Protein AF-0000000078661650 (afdb_homodimer)

Solvent-accessible surface area (backbone atoms only — not comparable to full-atom values): 16543 Å² total; per-residue (Å²): 137,82,87,79,84,79,84,80,76,74,78,77,80,80,75,80,78,77,79,77,77,75,78,78,75,75,76,75,78,76,76,76,74,72,77,72,78,70,74,75,74,67,76,69,55,53,50,70,81,46,87,60,41,77,80,46,61,65,28,34,69,68,58,44,33,70,44,49,41,83,58,79,41,81,46,79,57,86,76,26,39,38,37,25,44,74,59,97,75,26,35,40,41,39,32,22,31,77,38,91,97,42,96,54,42,20,22,31,33,78,48,40,27,26,89,70,33,12,82,44,60,50,37,59,45,49,56,60,46,30,64,91,92,142,86,82,82,82,84,81,84,74,85,77,82,82,83,79,83,82,79,83,81,79,78,80,80,76,75,78,75,79,79,78,77,76,73,78,72,78,70,76,76,72,68,73,72,47,57,49,65,80,46,88,59,42,78,79,46,58,65,28,34,69,68,56,45,34,70,44,50,38,83,58,79,40,81,45,78,58,88,78,26,40,38,38,26,44,74,59,97,75,28,32,41,40,39,32,20,31,76,40,91,98,40,96,53,42,21,23,28,33,78,49,40,27,28,89,81,33,8,78,44,60,52,36,60,44,48,56,61,47,28,63,92,91

Nearest PDB structures (foldseek):
  7kzp-assembly1_Q  TM=5.503E-01  e=1.253E+00  Homo sapiens
  6e8d-assembly2_B  TM=5.217E-01  e=1.333E+00  Bacillus subtilis
  4ovf-assembly1_A  TM=5.309E-01  e=1.821E+00  Escherichia coli str. K-12 substr. MC4100
  7ybd-assembly1_A-2  TM=3.559E-01  e=1.177E+00  Clostridioides difficile
  7kzp-assembly1_Q  TM=5.502E-01  e=1.343E+00  Homo sapiens

pLDDT: mean 73.83, std 25.75, range [26.83, 98.31]

Secondary structure (DSSP, 8-state):
-------------------------PPPP---------------------TT-TTTTT--HHHHHHHH-S-SEEEEETTEEEEEEE-SS-EEEEEEE--TT-SS-EEEEEEEE-TTS-B--HHHHHHHHSTT-/-------------------------PPPP---------------------TT-TTTTT--HHHHHHHH-S-SEEEEETTEEEEEEE-SS-EEEEEEE--TT-SS-EEEEEEEE-TTS-B--HHHHHHHHSTT-

Structure (mmCIF, N/CA/C/O backbone):
data_AF-0000000078661650-model_v1
#
loop_
_entity.id
_entity.type
_entity.pdbx_description
1 polymer Lipoprotein
#
loop_
_atom_site.group_PDB
_atom_site.id
_atom_site.type_symbol
_atom_site.label_atom_id
_atom_site.label_alt_id
_atom_site.label_comp_id
_atom_site.label_asym_id
_atom_site.label_entity_id
_atom_site.label_seq_id
_atom_site.pdbx_PDB_ins_code
_atom_site.Cartn_x
_atom_site.Cartn_y
_atom_site.Cartn_z
_atom_site.occupancy
_atom_site.B_iso_or_equiv
_atom_site.auth_seq_id
_atom_site.auth_comp_id
_atom_site.auth_asym_id
_atom_site.auth_atom_id
_atom_site.pdbx_PDB_model_num
ATOM 1 N N . MET A 1 1 ? -121.438 23.469 28.344 1 32.34 1 MET A N 1
ATOM 2 C CA . MET A 1 1 ? -120.562 24.281 29.188 1 32.34 1 MET A CA 1
ATOM 3 C C . MET A 1 1 ? -119.188 24.484 28.547 1 32.34 1 MET A C 1
ATOM 5 O O . MET A 1 1 ? -118.375 23.578 28.531 1 32.34 1 MET A O 1
ATOM 9 N N . LEU A 1 2 ? -119.062 25.344 27.484 1 35.88 2 LEU A N 1
ATOM 10 C CA . LEU A 1 2 ? -118.125 25.391 26.375 1 35.88 2 LEU A CA 1
ATOM 11 C C . LEU A 1 2 ? -116.812 26.031 26.812 1 35.88 2 LEU A C 1
ATOM 13 O O . LEU A 1 2 ? -116.812 27.125 27.391 1 35.88 2 LEU A O 1
ATOM 17 N N . ALA A 1 3 ? -115.812 25.172 27.062 1 39.19 3 ALA A N 1
ATOM 18 C CA . ALA A 1 3 ? -114.438 25.609 27.516 1 39.19 3 ALA A CA 1
ATOM 19 C C . ALA A 1 3 ? -113.938 26.734 26.656 1 39.19 3 ALA A C 1
ATOM 21 O O . ALA A 1 3 ? -114.125 26.734 25.422 1 39.19 3 ALA A O 1
ATOM 22 N N . LEU A 1 4 ? -113.562 27.891 27.297 1 35.22 4 LEU A N 1
ATOM 23 C CA . LEU A 1 4 ? -113 29.234 27.109 1 35.22 4 LEU A CA 1
ATOM 24 C C . LEU A 1 4 ? -111.625 29.188 26.469 1 35.22 4 LEU A C 1
ATOM 26 O O . LEU A 1 4 ? -110.75 28.5 26.969 1 35.22 4 LEU A O 1
ATOM 30 N N . THR A 1 5 ? -111.5 29.469 25.125 1 37.12 5 THR A N 1
ATOM 31 C CA . THR A 1 5 ? -110.438 29.594 24.094 1 37.12 5 THR A CA 1
ATOM 32 C C . THR A 1 5 ? -109.438 30.688 24.469 1 37.12 5 THR A C 1
ATOM 34 O O . THR A 1 5 ? -109.812 31.875 24.406 1 37.12 5 THR A O 1
ATOM 37 N N . LEU A 1 6 ? -108.688 30.438 25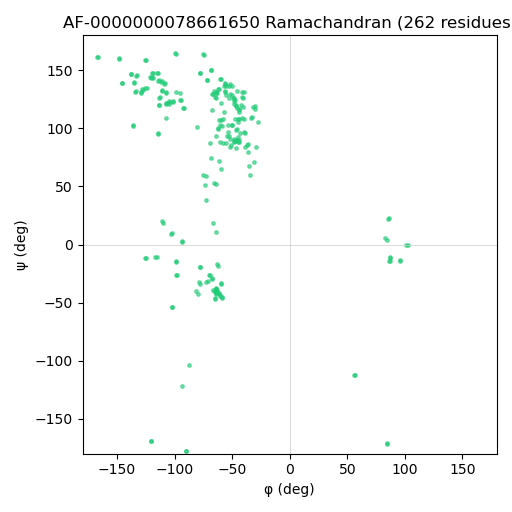.641 1 34.78 6 LEU A N 1
ATOM 38 C CA . LEU A 1 6 ? -107.75 31.438 26.141 1 34.78 6 LEU A CA 1
ATOM 39 C C . LEU A 1 6 ? -106.688 31.781 25.094 1 34.78 6 LEU A C 1
ATOM 41 O O . LEU A 1 6 ? -106.125 30.875 24.438 1 34.78 6 LEU A O 1
ATOM 45 N N . ALA A 1 7 ? -106.75 33 24.469 1 35.91 7 ALA A N 1
ATOM 46 C CA . ALA A 1 7 ? -106.062 33.75 23.422 1 35.91 7 ALA A CA 1
ATOM 47 C C . ALA A 1 7 ? -104.562 33.969 23.797 1 35.91 7 ALA A C 1
ATOM 49 O O . ALA A 1 7 ? -104.25 34.344 24.922 1 35.91 7 ALA A O 1
ATOM 50 N N . SER A 1 8 ? -103.562 33.156 23.172 1 38.53 8 SER A N 1
ATOM 51 C CA . SER A 1 8 ? -102.125 32.812 23.125 1 38.53 8 SER A CA 1
ATOM 52 C C . SER A 1 8 ? -101.312 34 22.688 1 38.53 8 SER A C 1
ATOM 54 O O . SER A 1 8 ? -101.25 34.312 21.5 1 38.53 8 SER A O 1
ATOM 56 N N . CYS A 1 9 ? -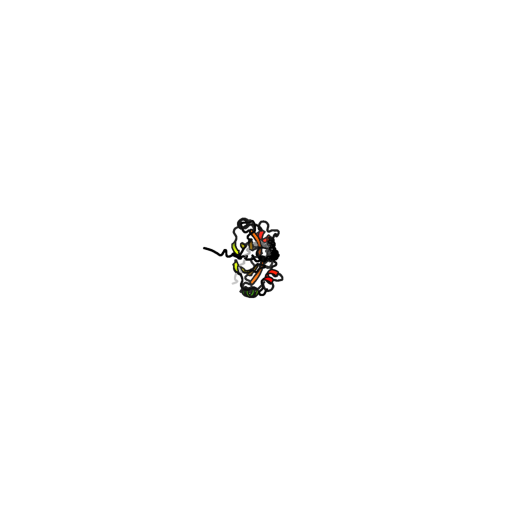101.375 35.219 23.25 1 31.78 9 CYS A N 1
ATOM 57 C CA . CYS A 1 9 ? -100.75 36.375 22.609 1 31.78 9 CYS A CA 1
ATOM 58 C C . CYS A 1 9 ? -99.25 36.25 22.578 1 31.78 9 CYS A C 1
ATOM 60 O O . CYS A 1 9 ? -98.562 36.656 23.531 1 31.78 9 CYS A O 1
ATOM 62 N N . GLY A 1 10 ? -98.5 35.094 22.734 1 34.69 10 GLY A N 1
ATOM 63 C CA . GLY A 1 10 ? -97.062 35.156 23.078 1 34.69 10 GLY A CA 1
ATOM 64 C C . GLY A 1 10 ? -96.188 35.781 22 1 34.69 10 GLY A C 1
ATOM 65 O O . GLY A 1 10 ? -95.938 35.125 20.984 1 34.69 10 GLY A O 1
ATOM 66 N N . GLY A 1 11 ? -96.312 37 21.344 1 34 11 GLY A N 1
ATOM 67 C CA . GLY A 1 11 ? -95.625 37.375 20.156 1 34 11 GLY A CA 1
ATOM 68 C C . GLY A 1 11 ? -94.125 37.656 20.422 1 34 11 GLY A C 1
ATOM 69 O O . GLY A 1 11 ? -93.75 38.75 20.875 1 34 11 GLY A O 1
ATOM 70 N N . GLY A 1 12 ? -93.312 36.969 21.281 1 35.56 12 GLY A N 1
ATOM 71 C CA . GLY A 1 12 ? -92 37.469 21.531 1 35.56 12 GLY A CA 1
ATOM 72 C C . GLY A 1 12 ? -91.125 37.5 20.281 1 35.56 12 GLY A C 1
ATOM 73 O O . GLY A 1 12 ? -91.125 36.594 19.469 1 35.56 12 GLY A O 1
ATOM 74 N N . GLY A 1 13 ? -90.938 38.625 19.594 1 32.78 13 GLY A N 1
ATOM 75 C CA . GLY A 1 13 ? -90.188 38.875 18.391 1 32.78 13 GLY A CA 1
ATOM 76 C C . GLY A 1 13 ? -88.688 38.469 18.531 1 32.78 13 GLY A C 1
ATOM 77 O O . GLY A 1 13 ? -88.125 38.594 19.609 1 32.78 13 GLY A O 1
ATOM 78 N N . ALA A 1 14 ? -88.25 37.438 17.766 1 38.62 14 ALA A N 1
ATOM 79 C CA . ALA A 1 14 ? -86.938 36.781 17.547 1 38.62 14 ALA A CA 1
ATOM 80 C C . ALA A 1 14 ? -85.875 37.781 17.109 1 38.62 14 ALA A C 1
ATOM 82 O O . ALA A 1 14 ? -86.062 38.531 16.141 1 38.62 14 ALA A O 1
ATOM 83 N N . MET A 1 15 ? -85.188 38.438 18.062 1 38.41 15 MET A N 1
ATOM 84 C CA . MET A 1 15 ? -84.062 39.312 17.688 1 38.41 15 MET A CA 1
ATOM 85 C C . MET A 1 15 ? -83.125 38.594 16.734 1 38.41 15 MET A C 1
ATOM 87 O O . MET A 1 15 ? -82.812 37.406 16.922 1 38.41 15 MET A O 1
ATOM 91 N N . PRO A 1 16 ? -82.812 39.031 15.477 1 37.78 16 PRO A N 1
ATOM 92 C CA . PRO A 1 16 ? -82 38.406 14.438 1 37.78 16 PRO A CA 1
ATOM 93 C C . PRO A 1 16 ? -80.562 38.156 14.891 1 37.78 16 PRO A C 1
ATOM 95 O O . PRO A 1 16 ? -80.062 38.906 15.719 1 37.78 16 PRO A O 1
ATOM 98 N N . 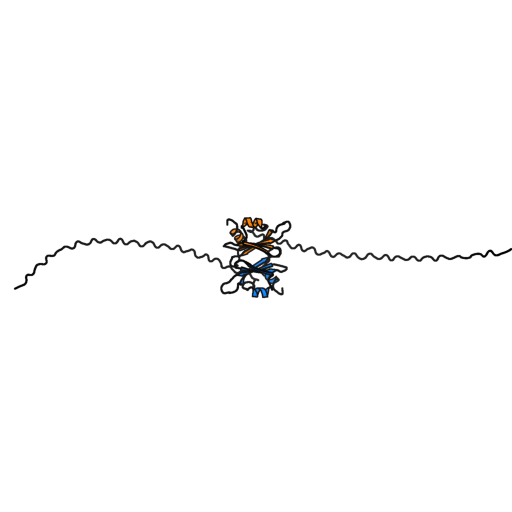ALA A 1 17 ? -80.125 36.906 15.164 1 39.62 17 ALA A N 1
ATOM 99 C CA . ALA A 1 17 ? -78.812 36.406 15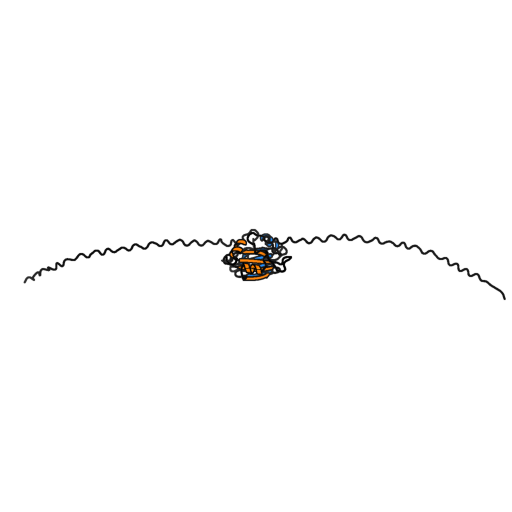.469 1 39.62 17 ALA A CA 1
ATOM 100 C C . ALA A 1 17 ? -77.75 36.969 14.484 1 39.62 17 ALA A C 1
ATOM 102 O O . ALA A 1 17 ? -78.062 37.031 13.281 1 39.62 17 ALA A O 1
ATOM 103 N N . GLY A 1 18 ? -77 38.031 14.883 1 35.94 18 GLY A N 1
ATOM 104 C CA . GLY A 1 18 ? -75.938 38.562 14.086 1 35.94 18 GLY A CA 1
ATOM 105 C C . GLY A 1 18 ? -75 37.5 13.523 1 35.94 18 GLY A C 1
ATOM 106 O O . GLY A 1 18 ? -74.875 36.438 14.117 1 35.94 18 GLY A O 1
ATOM 107 N N . LYS A 1 19 ? -74.875 37.375 12.219 1 38.22 19 LYS A N 1
ATOM 108 C CA . LYS A 1 19 ? -74 36.469 11.438 1 38.22 19 LYS A CA 1
ATOM 109 C C . LYS A 1 19 ? -72.562 36.562 11.883 1 38.22 19 LYS A C 1
ATOM 111 O O . LYS A 1 19 ? -72 37.656 11.883 1 38.22 19 LYS A O 1
ATOM 116 N N . THR A 1 20 ? -72.062 35.844 12.953 1 43 20 THR A N 1
ATOM 117 C CA . THR A 1 20 ? -70.688 35.75 13.227 1 43 20 THR A CA 1
ATOM 118 C C . THR A 1 20 ? -69.875 35.375 11.969 1 43 20 THR A C 1
ATOM 120 O O . THR A 1 20 ? -70.188 34.344 11.352 1 43 20 THR A O 1
ATOM 123 N N . THR A 1 21 ? -69.375 36.25 11.125 1 42.28 21 THR A N 1
ATOM 124 C CA . THR A 1 21 ? -68.5 36 10 1 42.28 21 THR A CA 1
ATOM 125 C C . THR A 1 21 ? -67.312 35.156 10.438 1 42.28 21 THR A C 1
ATOM 127 O O . THR A 1 21 ? -66.562 35.562 11.32 1 42.28 21 THR A O 1
ATOM 130 N N . ALA A 1 22 ? -67.438 33.812 10.453 1 47 22 ALA A N 1
ATOM 131 C CA . ALA A 1 22 ? -66.312 32.906 10.648 1 47 22 ALA A CA 1
ATOM 132 C C . ALA A 1 22 ? -65.062 33.312 9.82 1 47 22 ALA A C 1
ATOM 134 O O . ALA A 1 22 ? -65.188 33.469 8.602 1 47 22 ALA A O 1
ATOM 135 N N . ILE A 1 23 ? -64.188 34.156 10.336 1 44.88 23 ILE A N 1
ATOM 136 C CA . ILE A 1 23 ? -62.906 34.469 9.695 1 44.88 23 ILE A CA 1
ATOM 137 C C . ILE A 1 23 ? -62.219 33.156 9.258 1 44.88 23 ILE A C 1
ATOM 139 O O . ILE A 1 23 ? -61.938 32.281 10.086 1 44.88 23 ILE A O 1
ATOM 143 N N . ARG A 1 24 ? -62.531 32.531 8.078 1 44.75 24 ARG A N 1
ATOM 144 C CA . ARG A 1 24 ? -61.812 31.391 7.488 1 44.75 24 ARG A CA 1
ATOM 145 C C . ARG A 1 24 ? -60.312 31.625 7.52 1 44.75 24 ARG A C 1
ATOM 147 O O . ARG A 1 24 ? -59.812 32.625 6.977 1 44.75 24 ARG A O 1
ATOM 154 N N . SER A 1 25 ? -59.5 31.234 8.578 1 50.91 25 SER A N 1
ATOM 155 C CA . SER A 1 25 ? -58.062 31.219 8.656 1 50.91 25 SER A CA 1
ATOM 156 C C . SER A 1 25 ? -57.438 30.641 7.383 1 50.91 25 SER A C 1
ATOM 158 O O . SER A 1 25 ? -57.875 29.609 6.887 1 50.91 25 SER A O 1
ATOM 160 N N . ALA A 1 26 ? -56.812 31.453 6.539 1 55.16 26 ALA A N 1
ATOM 161 C CA . ALA A 1 26 ? -56.062 31.062 5.355 1 55.16 26 ALA A CA 1
ATOM 162 C C . ALA A 1 26 ? -55.125 29.922 5.668 1 55.16 26 ALA A C 1
ATOM 164 O O . ALA A 1 26 ? -54.562 29.844 6.773 1 55.16 26 ALA A O 1
ATOM 165 N N . PRO A 1 27 ? -55.281 28.719 4.957 1 53.44 27 PRO A N 1
ATOM 166 C CA . PRO A 1 27 ? -54.344 27.609 5.215 1 53.44 27 PRO A CA 1
ATOM 167 C C . PRO A 1 27 ? -52.875 28.047 5.184 1 53.44 27 PRO A C 1
ATOM 169 O O . PRO A 1 27 ? -52.531 28.984 4.469 1 53.44 27 PRO A O 1
ATOM 172 N N . PRO A 1 28 ? -52.125 27.781 6.211 1 56.81 28 PRO A N 1
ATOM 173 C CA . PRO A 1 28 ? -50.688 28.141 6.203 1 56.81 28 PRO A CA 1
ATOM 174 C C . PRO A 1 28 ? -50 27.75 4.906 1 56.81 28 PRO A C 1
ATOM 176 O O . PRO A 1 28 ? -50.438 26.797 4.23 1 56.81 28 PRO A O 1
ATOM 179 N N . PRO A 1 29 ? -49.219 28.641 4.273 1 51.28 29 PRO A N 1
ATOM 180 C CA . PRO A 1 29 ? -48.5 28.297 3.047 1 51.28 29 PRO A CA 1
ATOM 181 C C . PRO A 1 29 ? -47.75 26.984 3.158 1 51.28 29 PRO A C 1
ATOM 183 O O . PRO A 1 29 ? -47.312 26.609 4.25 1 51.28 29 PRO A O 1
ATOM 186 N N . ALA A 1 30 ? -47.938 26.031 2.266 1 49.97 30 ALA A N 1
ATOM 187 C CA . ALA A 1 30 ? -47.25 24.75 2.154 1 49.97 30 ALA A CA 1
ATOM 188 C C . ALA A 1 30 ? -45.719 24.969 2.205 1 49.97 30 ALA A C 1
ATOM 190 O O . ALA A 1 30 ? -45.188 25.844 1.523 1 49.97 30 ALA A O 1
ATOM 191 N N . ARG A 1 31 ? -45.094 24.719 3.271 1 47.72 31 ARG A N 1
ATOM 192 C CA . ARG A 1 31 ? -43.625 24.75 3.305 1 47.72 31 ARG A CA 1
ATOM 193 C C . ARG A 1 31 ? -43.031 24.062 2.082 1 47.72 31 ARG A C 1
ATOM 195 O O . ARG A 1 31 ? -43.375 22.906 1.788 1 47.72 31 ARG A O 1
ATOM 202 N N . THR A 1 32 ? -42.656 24.75 1.008 1 48.97 32 THR A N 1
ATOM 203 C CA . THR A 1 32 ? -41.906 24.156 -0.089 1 48.97 32 THR A CA 1
ATOM 204 C C . THR A 1 32 ? -40.75 23.297 0.446 1 48.97 32 THR A C 1
ATOM 206 O O . THR A 1 32 ? -39.875 23.797 1.143 1 48.97 32 THR A O 1
ATOM 209 N N . SER A 1 33 ? -40.969 22 0.7 1 49.38 33 SER A N 1
ATOM 210 C CA . SER A 1 33 ? -39.875 21.094 1.018 1 49.38 33 SER A CA 1
ATOM 211 C C . SER A 1 33 ? -38.719 21.234 0.024 1 49.38 33 SER A C 1
ATOM 213 O O . SER A 1 33 ? -38.906 21.062 -1.181 1 49.38 33 SER A O 1
ATOM 215 N N . VAL A 1 34 ? -37.719 22.141 0.212 1 50.28 34 VAL A N 1
ATOM 216 C CA . VAL A 1 34 ? -36.469 22.094 -0.553 1 50.28 34 VAL A CA 1
ATOM 217 C C . VAL A 1 34 ? -36.031 20.656 -0.729 1 50.28 34 VAL A C 1
ATOM 219 O O . VAL A 1 34 ? -35.938 19.906 0.245 1 50.28 34 VAL A O 1
ATOM 222 N N . PRO A 1 35 ? -36.156 20.109 -1.976 1 44.44 35 PRO A N 1
ATOM 223 C CA . PRO A 1 35 ? -35.656 18.734 -2.127 1 44.44 35 PRO A CA 1
ATOM 224 C C . PRO A 1 35 ? -34.312 18.5 -1.454 1 44.44 35 PRO A C 1
ATOM 226 O O . PRO A 1 35 ? -33.438 19.375 -1.497 1 44.44 35 PRO A O 1
ATOM 229 N N . ARG A 1 36 ? -34.188 17.672 -0.459 1 45.97 36 ARG A N 1
ATOM 230 C CA . ARG A 1 36 ? -32.938 17.25 0.1 1 45.97 36 ARG A CA 1
ATOM 231 C C . ARG A 1 36 ? -31.922 16.906 -1.005 1 45.97 36 ARG A C 1
ATOM 233 O O . ARG A 1 36 ? -32.281 16.297 -2.008 1 45.97 36 ARG A O 1
ATOM 240 N N . PRO A 1 37 ? -30.828 17.656 -1.15 1 42.34 37 PRO A N 1
ATOM 241 C CA . PRO A 1 37 ? -29.891 17.281 -2.215 1 42.34 37 PRO A CA 1
ATOM 242 C C . PRO A 1 37 ? -29.703 15.766 -2.324 1 42.34 37 PRO A C 1
ATOM 244 O O . PRO A 1 37 ? -29.734 15.055 -1.314 1 42.34 37 PRO A O 1
ATOM 247 N N . ALA A 1 38 ? -30.031 15.141 -3.441 1 39.81 38 ALA A N 1
ATOM 248 C CA . ALA A 1 38 ? -29.797 13.719 -3.691 1 39.81 38 ALA A CA 1
ATOM 249 C C . ALA A 1 38 ? -28.438 13.289 -3.15 1 39.81 38 ALA A C 1
ATOM 251 O O . ALA A 1 38 ? -27.5 14.094 -3.076 1 39.81 38 ALA A O 1
ATOM 252 N N . PRO A 1 39 ? -28.406 12.297 -2.34 1 35.06 39 PRO A N 1
ATOM 253 C CA . PRO A 1 39 ? -27.062 11.875 -1.898 1 35.06 39 PRO A CA 1
ATOM 254 C C . PRO A 1 39 ? -26.062 11.805 -3.045 1 35.06 39 PRO A C 1
ATOM 256 O O . PRO A 1 39 ? -26.406 11.344 -4.137 1 35.06 39 PRO A O 1
ATOM 259 N N . VAL A 1 40 ? -25.156 12.695 -3.113 1 32.72 40 VAL A N 1
ATOM 260 C CA . VAL A 1 40 ? -24.062 12.539 -4.062 1 32.72 40 VAL A CA 1
ATOM 261 C C . VAL A 1 40 ? -23.688 11.062 -4.164 1 32.72 40 VAL A C 1
ATOM 263 O O . VAL A 1 40 ? -23.391 10.422 -3.152 1 32.72 40 VAL A O 1
ATOM 266 N N . THR A 1 41 ? -24.344 10.289 -5.016 1 30.12 41 THR A N 1
ATOM 267 C CA . THR A 1 41 ? -23.875 8.93 -5.277 1 30.12 41 THR A CA 1
ATOM 268 C C . THR A 1 41 ? -22.344 8.867 -5.273 1 30.12 41 THR A C 1
ATOM 270 O O . THR A 1 41 ? -21.688 9.539 -6.074 1 30.12 41 THR A O 1
ATOM 273 N N . ARG A 1 42 ? -21.672 8.82 -4.168 1 32.19 42 ARG A N 1
ATOM 274 C CA . ARG A 1 42 ? -20.234 8.594 -4.129 1 32.19 42 ARG A CA 1
ATOM 275 C C . ARG A 1 42 ? -19.812 7.562 -5.172 1 32.19 42 ARG A C 1
ATOM 277 O O . ARG A 1 42 ? -20.406 6.48 -5.254 1 32.19 42 ARG A O 1
ATOM 284 N N . PRO A 1 43 ? -19.375 8 -6.316 1 30.53 43 PRO A N 1
ATOM 285 C CA . PRO A 1 43 ? -19.016 6.957 -7.273 1 30.53 43 PRO A CA 1
ATOM 286 C C . PRO A 1 43 ? -18.516 5.68 -6.59 1 30.53 43 PRO A C 1
ATOM 288 O O . PRO A 1 43 ? -17.953 5.742 -5.5 1 30.53 43 PRO A O 1
ATOM 291 N N . TYR A 1 44 ? -19.141 4.539 -6.695 1 30.34 44 TYR A N 1
ATOM 292 C CA . TYR A 1 44 ? -18.75 3.178 -6.34 1 30.34 44 TYR A CA 1
ATOM 293 C C . TYR A 1 44 ? -17.25 2.98 -6.496 1 30.34 44 TYR A C 1
ATOM 295 O O . TYR A 1 44 ? -16.625 3.625 -7.336 1 30.34 44 TYR A O 1
ATOM 303 N N . ALA A 1 45 ? -16.562 2.672 -5.426 1 37.06 45 ALA A N 1
ATOM 304 C CA . ALA A 1 45 ? -15.172 2.234 -5.457 1 37.06 45 ALA A CA 1
ATOM 305 C C . ALA A 1 45 ? -14.867 1.465 -6.738 1 37.06 45 ALA A C 1
ATOM 307 O O . ALA A 1 45 ? -15.508 0.454 -7.031 1 37.06 45 ALA A O 1
ATOM 308 N N . GLN A 1 46 ? -14.812 2.031 -7.824 1 39.78 46 GLN A N 1
ATOM 309 C CA . GLN A 1 46 ? -14.461 1.152 -8.93 1 39.78 46 GLN A CA 1
ATOM 310 C C . GLN A 1 46 ? -13.312 0.223 -8.555 1 39.78 46 GLN A C 1
ATOM 312 O O . GLN A 1 46 ? -12.258 0.681 -8.117 1 39.78 46 GLN A O 1
ATOM 317 N N . VAL A 1 47 ? -13.68 -0.913 -8.023 1 47.16 47 VAL A N 1
ATOM 318 C CA . VAL A 1 47 ? -12.68 -1.971 -7.957 1 47.16 47 VAL A CA 1
ATOM 319 C C . VAL A 1 47 ? -11.664 -1.799 -9.086 1 47.16 47 VAL A C 1
ATOM 321 O O . VAL A 1 47 ? -12.039 -1.509 -10.227 1 47.16 47 VAL A O 1
ATOM 324 N N . GLN A 1 48 ? -10.469 -1.332 -8.773 1 55.31 48 GLN A N 1
ATOM 325 C CA . GLN A 1 48 ? -9.453 -1.217 -9.812 1 55.31 48 GLN A CA 1
ATOM 326 C C . GLN A 1 48 ? -9.578 -2.34 -10.836 1 55.31 48 GLN A C 1
ATOM 328 O O . GLN A 1 48 ? -9.133 -3.465 -10.594 1 55.31 48 GLN A O 1
ATOM 333 N N . MET A 1 49 ? -10.734 -2.461 -11.523 1 58.59 49 MET A N 1
ATOM 334 C CA . MET A 1 49 ? -10.742 -3.416 -12.625 1 58.59 49 MET A CA 1
ATOM 335 C C . MET A 1 49 ? -9.727 -3.02 -13.695 1 58.59 49 MET A C 1
ATOM 337 O O . MET A 1 49 ? -9.945 -2.068 -14.445 1 58.59 49 MET A O 1
ATOM 341 N N . ALA A 1 50 ? -8.461 -3.223 -13.281 1 64.44 50 ALA A N 1
ATOM 342 C CA . ALA A 1 50 ? -7.484 -2.934 -14.336 1 64.44 50 ALA A CA 1
ATOM 343 C C . ALA A 1 50 ? -7.094 -4.203 -15.086 1 64.44 50 ALA A C 1
ATOM 345 O O . ALA A 1 50 ? -7.023 -5.285 -14.492 1 64.44 50 ALA A O 1
ATOM 346 N N . PRO A 1 51 ? -7.156 -4.137 -16.422 1 71.19 51 PRO A N 1
ATOM 347 C CA . PRO A 1 51 ? -6.633 -5.285 -17.156 1 71.19 51 PRO A CA 1
ATOM 348 C C . PRO A 1 51 ? -5.359 -5.855 -16.531 1 71.19 51 PRO A C 1
ATOM 350 O O . PRO A 1 51 ? -4.508 -5.098 -16.062 1 71.19 51 PRO A O 1
ATOM 353 N N . GLY A 1 52 ? -5.293 -7.184 -16.328 1 81.62 52 GLY A N 1
ATOM 354 C CA . GLY A 1 52 ? -4.125 -7.863 -15.797 1 81.62 52 GLY A CA 1
ATOM 355 C C . GLY A 1 52 ? -4.27 -8.242 -14.336 1 81.62 52 GLY A C 1
ATOM 356 O O . GLY A 1 52 ? -3.432 -8.969 -13.789 1 81.62 52 GLY A O 1
ATOM 357 N N . LEU A 1 53 ? -5.367 -7.891 -13.836 1 89.94 53 LEU A N 1
ATOM 358 C CA . LEU A 1 53 ? -5.578 -8.219 -12.43 1 89.94 53 LEU A CA 1
ATOM 359 C C . LEU A 1 53 ? -6.648 -9.289 -12.281 1 89.94 53 LEU A C 1
ATOM 361 O O . LEU A 1 53 ? -7.195 -9.477 -11.188 1 89.94 53 LEU A O 1
ATOM 365 N N . GLU A 1 54 ? -6.801 -9.969 -13.492 1 84.75 54 GLU A N 1
ATOM 366 C CA . GLU A 1 54 ? -7.746 -11.078 -13.484 1 84.75 54 GLU A CA 1
ATOM 367 C C . GLU A 1 54 ? -7.305 -12.172 -12.523 1 84.75 54 GLU A C 1
ATOM 369 O O . GLU A 1 54 ? -6.125 -12.539 -12.484 1 84.75 54 GLU A O 1
ATOM 374 N N . GLY A 1 55 ? -8.242 -12.625 -11.742 1 88.31 55 GLY A N 1
ATOM 375 C CA . GLY A 1 55 ? -7.953 -13.672 -10.781 1 88.31 55 GLY A CA 1
ATOM 376 C C . GLY A 1 55 ? -7.449 -13.141 -9.453 1 88.31 55 GLY A C 1
ATOM 377 O O . GLY A 1 55 ? -7.254 -13.906 -8.508 1 88.31 55 GLY A O 1
ATOM 378 N N . VAL A 1 56 ? -7.152 -11.875 -9.477 1 95.81 56 VAL A N 1
ATOM 379 C CA . VAL A 1 56 ? -6.676 -11.305 -8.227 1 95.81 56 VAL A CA 1
ATOM 380 C C . VAL A 1 56 ? -7.797 -10.508 -7.559 1 95.81 56 VAL A C 1
ATOM 382 O O . VAL A 1 56 ? -8.125 -10.75 -6.395 1 95.81 56 VAL A O 1
ATOM 385 N N . ILE A 1 57 ? -8.359 -9.57 -8.352 1 93.75 57 ILE A N 1
ATOM 386 C CA . ILE A 1 57 ? -9.484 -8.812 -7.805 1 93.75 57 ILE A CA 1
ATOM 387 C C . ILE A 1 57 ? -10.68 -9.734 -7.609 1 93.75 57 ILE A C 1
ATOM 389 O O . ILE A 1 57 ? -11.016 -10.531 -8.492 1 93.75 57 ILE A O 1
ATOM 393 N N . GLY A 1 58 ? -11.258 -9.734 -6.477 1 92.88 58 GLY A N 1
ATOM 394 C CA . GLY A 1 58 ? -12.383 -10.594 -6.152 1 92.88 58 GLY A CA 1
ATOM 395 C C . GLY A 1 58 ? -11.984 -11.867 -5.441 1 92.88 58 GLY A C 1
ATOM 396 O O . GLY A 1 58 ? -12.828 -12.562 -4.871 1 92.88 58 GLY A O 1
ATOM 397 N N . ALA A 1 59 ? -10.719 -12.203 -5.438 1 95.69 59 ALA A N 1
ATOM 398 C CA . ALA A 1 59 ? -10.234 -13.43 -4.805 1 95.69 59 ALA A CA 1
ATOM 399 C C . ALA A 1 59 ? -10.156 -13.266 -3.287 1 95.69 59 ALA A C 1
ATOM 401 O O . ALA A 1 59 ? -9.898 -12.172 -2.785 1 95.69 59 ALA A O 1
ATOM 402 N N . ASP A 1 60 ? -10.391 -14.359 -2.553 1 96.94 60 ASP A N 1
ATOM 403 C CA . ASP A 1 60 ? -10.133 -14.359 -1.116 1 96.94 60 ASP A CA 1
ATOM 404 C C . ASP A 1 60 ? -8.703 -14.805 -0.813 1 96.94 60 ASP A C 1
ATOM 406 O O . ASP A 1 60 ? -7.934 -15.102 -1.729 1 96.94 60 ASP A O 1
ATOM 410 N N . ALA A 1 61 ? -8.391 -14.875 0.453 1 98.06 61 ALA A N 1
ATOM 411 C CA . ALA A 1 61 ? -7.016 -15.156 0.868 1 98.06 61 ALA A CA 1
ATOM 412 C C . ALA A 1 61 ? -6.578 -16.547 0.41 1 98.06 61 ALA A C 1
ATOM 414 O O . ALA A 1 61 ? -5.434 -16.734 -0.002 1 98.06 61 ALA A O 1
ATOM 415 N N . LEU A 1 62 ? -7.484 -17.438 0.491 1 97.25 62 LEU A N 1
ATOM 416 C CA . LEU A 1 62 ? -7.156 -18.797 0.091 1 97.25 62 LEU A CA 1
ATOM 417 C C . LEU A 1 62 ? -6.852 -18.859 -1.401 1 97.25 62 LEU A C 1
ATOM 419 O O . LEU A 1 62 ? -5.875 -19.5 -1.811 1 97.25 62 LEU A O 1
ATOM 423 N N . GLN A 1 63 ? -7.672 -18.266 -2.154 1 97.12 63 GLN A N 1
ATOM 424 C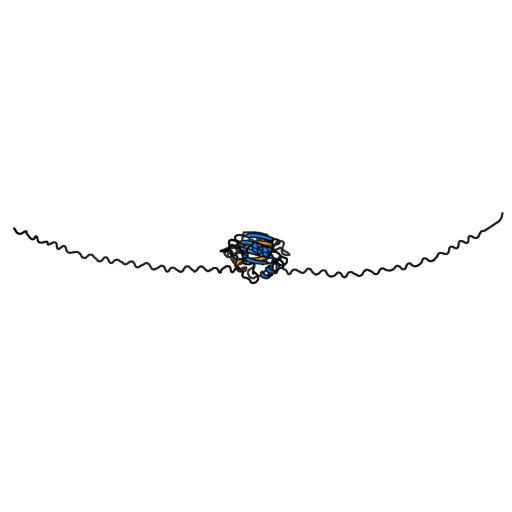 CA . GLN A 1 63 ? -7.477 -18.25 -3.6 1 97.12 63 GLN A CA 1
ATOM 425 C C . GLN A 1 63 ? -6.168 -17.547 -3.969 1 97.12 63 GLN A C 1
ATOM 427 O O . GLN A 1 63 ? -5.434 -18.016 -4.84 1 97.12 63 GLN A O 1
ATOM 432 N N . LEU A 1 64 ? -5.852 -16.453 -3.322 1 98.12 64 LEU A N 1
ATOM 433 C CA . LEU A 1 64 ? -4.605 -15.742 -3.582 1 98.12 64 LEU A CA 1
ATOM 434 C C . LEU A 1 64 ? -3.4 -16.594 -3.203 1 98.12 64 LEU A C 1
ATOM 436 O O . LEU A 1 64 ? -2.369 -16.562 -3.877 1 98.12 64 LEU A O 1
ATOM 440 N N . GLY A 1 65 ? -3.504 -17.328 -2.143 1 97.62 65 GLY A N 1
ATOM 441 C CA . GLY A 1 65 ? -2.453 -18.25 -1.752 1 97.62 65 GLY A CA 1
ATOM 442 C C . GLY A 1 65 ? -2.168 -19.312 -2.805 1 97.62 65 GLY A C 1
ATOM 443 O O . GLY A 1 65 ? -1.021 -19.719 -2.977 1 97.62 65 GLY A O 1
ATOM 444 N N . ARG A 1 66 ? -3.195 -19.703 -3.482 1 96.75 66 ARG A N 1
ATOM 445 C CA . ARG A 1 66 ? -3.012 -20.688 -4.543 1 96.75 66 ARG A CA 1
ATOM 446 C C . ARG A 1 66 ? -2.291 -20.078 -5.738 1 96.75 66 ARG A C 1
ATOM 448 O O . ARG A 1 66 ? -1.515 -20.75 -6.418 1 96.75 66 ARG A O 1
ATOM 455 N N . VAL A 1 67 ? -2.527 -18.875 -5.906 1 96.56 67 VAL A N 1
ATOM 456 C CA . VAL A 1 67 ? -1.983 -18.188 -7.07 1 96.56 67 VAL A CA 1
ATOM 457 C C . VAL A 1 67 ? -0.528 -17.797 -6.809 1 96.56 67 VAL A C 1
ATOM 459 O O . VAL A 1 67 ? 0.323 -17.938 -7.691 1 96.56 67 VAL A O 1
ATOM 462 N N . PHE A 1 68 ? -0.148 -17.328 -5.605 1 97.31 68 PHE A N 1
ATOM 463 C CA . PHE A 1 68 ? 1.142 -16.688 -5.367 1 97.31 68 PHE A CA 1
ATOM 464 C C . PHE A 1 68 ? 1.974 -17.5 -4.383 1 97.31 68 PHE A C 1
ATOM 466 O O . PHE A 1 68 ? 3.17 -17.25 -4.219 1 97.31 68 PHE A O 1
ATOM 473 N N . GLY A 1 69 ? 1.378 -18.453 -3.758 1 97.31 69 GLY A N 1
ATOM 474 C CA . GLY A 1 69 ? 2.018 -19.094 -2.617 1 97.31 69 GLY A CA 1
ATOM 475 C C . GLY A 1 69 ? 1.795 -18.344 -1.315 1 97.31 69 GLY A C 1
ATOM 476 O O . GLY A 1 69 ? 0.989 -17.422 -1.258 1 97.31 69 GLY A O 1
ATOM 477 N N . PRO A 1 70 ? 2.498 -18.766 -0.192 1 97.25 70 PRO A N 1
ATOM 478 C CA . PRO A 1 70 ? 2.309 -18.078 1.092 1 97.25 70 PRO A CA 1
ATOM 479 C C . PRO A 1 70 ? 2.766 -16.625 1.062 1 97.25 70 PRO A C 1
ATOM 481 O O . PRO A 1 70 ? 3.854 -16.328 0.562 1 97.25 70 PRO A O 1
ATOM 484 N N . PRO A 1 71 ? 1.923 -15.734 1.549 1 97.62 71 PRO A N 1
ATOM 485 C CA . PRO A 1 71 ? 2.375 -14.344 1.619 1 97.62 71 PRO A CA 1
ATOM 486 C C . PRO A 1 71 ? 3.486 -14.133 2.645 1 97.62 71 PRO A C 1
ATOM 488 O O . PRO A 1 71 ? 3.539 -14.844 3.656 1 97.62 71 PRO A O 1
ATOM 491 N N . ARG A 1 72 ? 4.289 -13.18 2.334 1 96.94 72 ARG A N 1
ATOM 492 C CA . ARG A 1 72 ? 5.336 -12.836 3.289 1 96.94 72 ARG A CA 1
ATOM 493 C C . ARG A 1 72 ? 4.781 -12.008 4.441 1 96.94 72 ARG A C 1
ATOM 495 O O . ARG A 1 72 ? 5.363 -11.977 5.527 1 96.94 72 ARG A O 1
ATOM 502 N N . LEU A 1 73 ? 3.809 -11.18 4.164 1 97.38 73 LEU A N 1
ATOM 503 C CA . LEU A 1 73 ? 3.117 -10.391 5.18 1 97.38 73 LEU A CA 1
ATOM 504 C C . LEU A 1 73 ? 1.613 -10.641 5.129 1 97.38 73 LEU A C 1
ATOM 506 O O . LEU A 1 73 ? 1.028 -10.727 4.047 1 97.38 73 LEU A O 1
ATOM 510 N N . ASP A 1 74 ? 0.931 -10.852 6.25 1 97.56 74 ASP A N 1
ATOM 511 C CA . ASP A 1 74 ? -0.504 -11 6.473 1 97.56 74 ASP A CA 1
ATOM 512 C C . ASP A 1 74 ? -0.955 -10.203 7.695 1 97.56 74 ASP A C 1
ATOM 514 O O . ASP A 1 74 ? -0.751 -10.641 8.836 1 97.56 74 ASP A O 1
ATOM 518 N N . VAL A 1 75 ? -1.592 -8.984 7.387 1 96.88 75 VAL A N 1
ATOM 519 C CA . VAL A 1 75 ? -1.852 -8.086 8.508 1 96.88 75 VAL A CA 1
ATOM 520 C C . VAL A 1 75 ? -3.25 -7.484 8.367 1 96.88 75 VAL A C 1
ATOM 522 O O . VAL A 1 75 ? -3.734 -7.266 7.258 1 96.88 75 VAL A O 1
ATOM 525 N N . ILE A 1 76 ? -3.879 -7.246 9.578 1 95.94 76 ILE A N 1
ATOM 526 C CA . ILE A 1 76 ? -5.156 -6.543 9.617 1 95.94 76 ILE A CA 1
ATOM 527 C C . ILE A 1 76 ? -4.914 -5.047 9.805 1 95.94 76 ILE A C 1
ATOM 529 O O . ILE A 1 76 ? -4.227 -4.633 10.742 1 95.94 76 ILE A O 1
ATOM 533 N N . GLU A 1 77 ? -5.312 -4.234 8.836 1 94.19 77 GLU A N 1
ATOM 534 C CA . GLU A 1 77 ? -5.262 -2.775 8.891 1 94.19 77 GLU A CA 1
ATOM 535 C C . GLU A 1 77 ? -6.664 -2.176 8.875 1 94.19 77 GLU A C 1
ATOM 537 O O . GLU A 1 77 ? -7.203 -1.877 7.805 1 94.19 77 GLU A O 1
ATOM 542 N N . ASP A 1 78 ? -7.145 -1.922 10.039 1 89.75 78 ASP A N 1
ATOM 543 C CA . ASP A 1 78 ? -8.531 -1.473 10.18 1 89.75 78 ASP A CA 1
ATOM 544 C C . ASP A 1 78 ? -9.492 -2.471 9.547 1 89.75 78 ASP A C 1
ATOM 546 O O . ASP A 1 78 ? -9.531 -3.639 9.938 1 89.75 78 ASP A O 1
ATOM 550 N N . ASP A 1 79 ? -10.125 -2.002 8.453 1 90.31 79 ASP A N 1
ATOM 551 C CA . ASP A 1 79 ? -11.156 -2.857 7.879 1 90.31 79 ASP A CA 1
ATOM 552 C C . ASP A 1 79 ? -10.586 -3.738 6.77 1 90.31 79 ASP A C 1
ATOM 554 O O . ASP A 1 79 ? -11.297 -4.547 6.18 1 90.31 79 ASP A O 1
ATOM 558 N N . ALA A 1 80 ? -9.336 -3.598 6.602 1 96.12 80 ALA A N 1
ATOM 559 C CA . ALA A 1 80 ? -8.719 -4.355 5.512 1 96.12 80 ALA A CA 1
ATOM 560 C C . ALA A 1 80 ? -7.75 -5.398 6.051 1 96.12 80 ALA A C 1
ATOM 562 O O . ALA A 1 80 ? -7.09 -5.18 7.07 1 96.12 80 ALA A O 1
ATOM 563 N N . ARG A 1 81 ? -7.793 -6.531 5.398 1 97.62 81 ARG A N 1
ATOM 564 C CA . ARG A 1 81 ? -6.676 -7.465 5.508 1 97.62 81 ARG A CA 1
ATOM 565 C C . ARG A 1 81 ? -5.68 -7.262 4.371 1 97.62 81 ARG A C 1
ATOM 567 O O . ARG A 1 81 ? -6.059 -7.266 3.197 1 97.62 81 ARG A O 1
ATOM 574 N N . LYS A 1 82 ? -4.402 -7.02 4.707 1 98 82 LYS A N 1
ATOM 575 C CA . LYS A 1 82 ? -3.355 -6.824 3.709 1 98 82 LYS A CA 1
ATOM 576 C C . LYS A 1 82 ? -2.467 -8.062 3.6 1 98 82 LYS A C 1
ATOM 578 O O . LYS A 1 82 ? -1.896 -8.508 4.598 1 98 82 LYS A O 1
ATOM 583 N N . LEU A 1 83 ? -2.373 -8.602 2.416 1 98.31 83 LEU A N 1
ATOM 584 C CA . LEU A 1 83 ? -1.409 -9.648 2.094 1 98.31 83 LEU A CA 1
ATOM 585 C C . LEU A 1 83 ? -0.313 -9.117 1.178 1 98.31 83 LEU A C 1
ATOM 587 O O . LEU A 1 83 ? -0.59 -8.352 0.255 1 98.31 83 LEU A O 1
ATOM 591 N N . GLN A 1 84 ? 0.936 -9.539 1.478 1 97.94 84 GLN A N 1
ATOM 592 C CA . GLN A 1 84 ? 2.055 -9.047 0.683 1 97.94 84 GLN A CA 1
ATOM 593 C C . GLN A 1 84 ? 2.91 -10.203 0.163 1 97.94 84 GLN A C 1
ATOM 595 O O . GLN A 1 84 ? 3.205 -11.141 0.9 1 97.94 84 GLN A O 1
ATOM 600 N N . TRP A 1 85 ? 3.223 -10.141 -1.066 1 97.75 85 TRP A N 1
ATOM 601 C CA . TRP A 1 85 ? 4.23 -10.984 -1.693 1 97.75 85 TRP A CA 1
ATOM 602 C C . TRP A 1 85 ? 5.363 -10.148 -2.275 1 97.75 85 TRP A C 1
ATOM 604 O O . TRP A 1 85 ? 5.148 -9 -2.67 1 97.75 85 TRP A O 1
ATOM 614 N N . SER A 1 86 ? 6.508 -10.695 -2.248 1 96.12 86 SER A N 1
ATOM 615 C CA . SER A 1 86 ? 7.656 -10 -2.812 1 96.12 86 SER A CA 1
ATOM 616 C C . SER A 1 86 ? 8.492 -10.922 -3.689 1 96.12 86 SER A C 1
ATOM 618 O O . SER A 1 86 ? 8.672 -12.102 -3.365 1 96.12 86 SER A O 1
ATOM 620 N N . GLY A 1 87 ? 8.812 -10.461 -4.844 1 94.44 87 GLY A N 1
ATOM 621 C CA . GLY A 1 87 ? 9.773 -11.102 -5.727 1 94.44 87 GLY A CA 1
ATOM 622 C C . GLY A 1 87 ? 10.953 -10.211 -6.066 1 94.44 87 GLY A C 1
ATOM 623 O O . GLY A 1 87 ? 11.164 -9.172 -5.426 1 94.44 87 GLY A O 1
ATOM 624 N N . THR A 1 88 ? 11.75 -10.648 -7.043 1 92.62 88 THR A N 1
ATOM 625 C CA . THR A 1 88 ? 12.945 -9.914 -7.438 1 92.62 88 THR A CA 1
ATOM 626 C C . THR A 1 88 ? 12.57 -8.586 -8.086 1 92.62 88 THR A C 1
ATOM 628 O O . THR A 1 88 ? 13.281 -7.59 -7.941 1 92.62 88 THR A O 1
ATOM 631 N N . ALA A 1 89 ? 11.406 -8.562 -8.711 1 92.19 89 ALA A N 1
ATOM 632 C CA . ALA A 1 89 ? 11.062 -7.41 -9.547 1 92.19 89 ALA A CA 1
ATOM 633 C C . ALA A 1 89 ? 10.164 -6.434 -8.797 1 92.19 89 ALA A C 1
ATOM 635 O O . ALA A 1 89 ? 10.133 -5.242 -9.109 1 92.19 89 ALA A O 1
ATOM 636 N N . CYS A 1 90 ? 9.477 -6.965 -7.879 1 95.19 90 CYS A N 1
ATOM 637 C CA . CYS A 1 90 ? 8.453 -6.078 -7.332 1 95.19 90 CYS A CA 1
ATOM 638 C C . CYS A 1 90 ? 7.875 -6.645 -6.039 1 95.19 90 CYS A C 1
ATOM 640 O O . CYS A 1 90 ? 8.125 -7.797 -5.695 1 95.19 90 CYS A O 1
ATOM 642 N N . ILE A 1 91 ? 7.234 -5.738 -5.281 1 97.12 91 ILE A N 1
ATOM 643 C CA . ILE A 1 91 ? 6.41 -6.043 -4.117 1 97.12 91 ILE A CA 1
ATOM 644 C C . ILE A 1 91 ? 4.938 -5.832 -4.457 1 97.12 91 ILE A C 1
ATOM 646 O O . ILE A 1 91 ? 4.57 -4.816 -5.055 1 97.12 91 ILE A O 1
ATOM 650 N N . LEU A 1 92 ? 4.141 -6.848 -4.121 1 96.56 92 LEU A N 1
ATOM 651 C CA . LEU A 1 92 ? 2.701 -6.816 -4.355 1 96.56 92 LEU A CA 1
ATOM 652 C C . LEU A 1 92 ? 1.938 -6.785 -3.035 1 96.56 92 LEU A C 1
ATOM 654 O O . LEU A 1 92 ? 2.098 -7.68 -2.199 1 96.56 92 LEU A O 1
ATOM 658 N N . ASP A 1 93 ? 1.136 -5.723 -2.809 1 97 93 ASP A N 1
ATOM 659 C CA . ASP A 1 93 ? 0.205 -5.625 -1.688 1 97 93 ASP A CA 1
ATOM 660 C C . ASP A 1 93 ? -1.239 -5.773 -2.16 1 97 93 ASP A C 1
ATOM 662 O O . ASP A 1 93 ? -1.698 -5.02 -3.02 1 97 93 ASP A O 1
ATOM 666 N N . VAL A 1 94 ? -1.904 -6.777 -1.62 1 97.38 94 VAL A N 1
ATOM 667 C CA . VAL A 1 94 ? -3.314 -6.988 -1.933 1 97.38 94 VAL A CA 1
ATOM 668 C C . VAL A 1 94 ? -4.164 -6.73 -0.69 1 97.38 94 VAL A C 1
ATOM 670 O O . VAL A 1 94 ? -3.906 -7.297 0.375 1 97.38 94 VAL A O 1
ATOM 673 N N . TYR A 1 95 ? -5.137 -5.875 -0.902 1 97.25 95 TYR A N 1
ATOM 674 C CA . TYR A 1 95 ? -6.016 -5.512 0.203 1 97.25 95 TYR A CA 1
ATOM 675 C C . TYR A 1 95 ? -7.383 -6.164 0.047 1 97.25 95 TYR A C 1
ATOM 677 O O . TYR A 1 95 ? -8.062 -5.969 -0.966 1 97.25 95 TYR A O 1
ATOM 685 N N . LEU A 1 96 ? -7.73 -6.949 1.073 1 96.75 96 LEU A N 1
ATOM 686 C CA . LEU A 1 96 ? -9.016 -7.633 1.134 1 96.75 96 LEU A CA 1
ATOM 687 C C . LEU A 1 96 ? -9.977 -6.906 2.068 1 96.75 96 LEU A C 1
ATOM 689 O O . LEU A 1 96 ? -9.633 -6.617 3.217 1 96.75 96 LEU A O 1
ATOM 693 N N . TYR A 1 97 ? -11.078 -6.555 1.45 1 96.12 97 TYR A N 1
ATOM 694 C CA . TYR A 1 97 ? -12.117 -5.863 2.211 1 96.12 97 TYR A CA 1
ATOM 695 C C . TYR A 1 97 ? -13.375 -6.707 2.311 1 96.12 97 TYR A C 1
ATOM 697 O O . TYR A 1 97 ? -13.656 -7.531 1.435 1 96.12 97 TYR A O 1
ATOM 705 N N . PRO A 1 98 ? -14.094 -6.574 3.441 1 94.56 98 PRO A N 1
ATOM 706 C CA . PRO A 1 98 ? -15.414 -7.207 3.455 1 94.56 98 PRO A CA 1
ATOM 707 C C . PRO A 1 98 ? -16.312 -6.738 2.305 1 94.56 98 PRO A C 1
ATOM 709 O O . PRO A 1 98 ? -16.281 -5.562 1.935 1 94.56 98 PRO A O 1
ATOM 712 N N . GLN A 1 99 ? -16.922 -7.699 1.632 1 90.31 99 GLN A N 1
ATOM 713 C CA . GLN A 1 99 ? -17.828 -7.383 0.526 1 90.31 99 GLN A CA 1
ATOM 714 C C . GLN A 1 99 ? -19.234 -7.898 0.8 1 90.31 99 GLN A C 1
ATOM 716 O O . GLN A 1 99 ? -19.406 -8.938 1.438 1 90.31 99 GLN A O 1
ATOM 721 N N . PRO A 1 100 ? -20.125 -7.059 0.314 1 86.62 100 PRO A N 1
ATOM 722 C CA . PRO A 1 100 ? -21.484 -7.586 0.441 1 86.62 100 PRO A CA 1
ATOM 723 C C . PRO A 1 100 ? -21.656 -8.945 -0.231 1 86.62 100 PRO A C 1
ATOM 725 O O . PRO A 1 100 ? -21.172 -9.148 -1.347 1 86.62 100 PRO A O 1
ATOM 728 N N . GLY A 1 101 ? -22.375 -9.906 0.486 1 86.5 101 GLY A N 1
ATOM 729 C CA . GLY A 1 101 ? -22.672 -11.195 -0.103 1 86.5 101 GLY A CA 1
ATOM 730 C C . GLY A 1 101 ? -21.578 -12.219 0.111 1 86.5 101 GLY A C 1
ATOM 731 O O . GLY A 1 101 ? -21.703 -13.367 -0.311 1 86.5 101 GLY A O 1
ATOM 732 N N . SER A 1 102 ? -20.469 -11.703 0.509 1 83.38 102 SER A N 1
ATOM 733 C CA . SER A 1 102 ? -19.375 -12.633 0.792 1 83.38 102 SER A CA 1
ATOM 734 C C . SER A 1 102 ? -19.078 -12.688 2.285 1 83.38 102 SER A C 1
ATOM 736 O O . SER A 1 102 ? -19.047 -11.648 2.955 1 83.38 102 SER A O 1
ATOM 738 N N . SER A 1 103 ? -18.953 -13.898 2.785 1 91 103 SER A N 1
ATOM 739 C CA . SER A 1 103 ? -18.594 -14.062 4.191 1 91 103 SER A CA 1
ATOM 740 C C . SER A 1 103 ? -17.109 -13.844 4.41 1 91 103 SER A C 1
ATOM 742 O O . SER A 1 103 ? -16.656 -13.648 5.543 1 91 103 SER A O 1
ATOM 744 N N . ARG A 1 104 ? -16.422 -13.953 3.355 1 95.62 104 ARG A N 1
ATOM 745 C CA . ARG A 1 104 ? -14.977 -13.734 3.445 1 95.62 104 ARG A CA 1
ATOM 746 C C . ARG A 1 104 ? -14.578 -12.445 2.732 1 95.62 104 ARG A C 1
ATOM 748 O O . ARG A 1 104 ? -15.117 -12.125 1.672 1 95.62 104 ARG A O 1
ATOM 755 N N . PRO A 1 105 ? -13.625 -11.75 3.391 1 96.5 105 PRO A N 1
ATOM 756 C CA . PRO A 1 105 ? -13.102 -10.602 2.654 1 96.5 105 PRO A CA 1
ATOM 757 C C . PRO A 1 105 ? -12.453 -10.992 1.329 1 96.5 105 PRO A C 1
ATOM 759 O O . PRO A 1 105 ? -11.828 -12.055 1.231 1 96.5 105 PRO A O 1
ATOM 762 N N . THR A 1 106 ? -12.68 -10.117 0.355 1 95.69 106 THR A N 1
ATOM 763 C CA . THR A 1 106 ? -12.078 -10.367 -0.949 1 95.69 106 THR A CA 1
ATOM 764 C C . THR A 1 106 ? -11.242 -9.172 -1.403 1 95.69 106 THR A C 1
ATOM 766 O O . THR A 1 106 ? -11.406 -8.062 -0.891 1 95.69 106 THR A O 1
ATOM 769 N N . ALA A 1 107 ? -10.312 -9.461 -2.326 1 96.12 107 ALA A N 1
ATOM 770 C CA . ALA A 1 107 ? -9.438 -8.422 -2.852 1 96.12 107 ALA A CA 1
ATOM 771 C C . ALA A 1 107 ? -10.227 -7.363 -3.617 1 96.12 107 ALA A C 1
ATOM 773 O O . ALA A 1 107 ? -10.961 -7.688 -4.555 1 96.12 107 ALA A O 1
ATOM 774 N N . THR A 1 108 ? -10.023 -6.102 -3.219 1 93.31 108 THR A N 1
ATOM 775 C CA . THR A 1 108 ? -10.648 -5.012 -3.959 1 93.31 108 THR A CA 1
ATOM 776 C C . THR A 1 108 ? -9.602 -3.99 -4.406 1 93.31 108 THR A C 1
ATOM 778 O O . THR A 1 108 ? -9.883 -3.139 -5.254 1 93.31 108 THR A O 1
ATOM 781 N N . TYR A 1 109 ? -8.398 -4.102 -3.885 1 93.88 109 TYR A N 1
ATOM 782 C CA . TYR A 1 109 ? -7.348 -3.143 -4.207 1 93.88 109 TYR A CA 1
ATOM 783 C C . TYR A 1 109 ? -5.984 -3.822 -4.25 1 93.88 109 TYR A C 1
ATOM 785 O O . TYR A 1 109 ? -5.684 -4.68 -3.414 1 93.88 109 TYR A O 1
ATOM 793 N N . VAL A 1 110 ? -5.23 -3.377 -5.277 1 95.81 110 VAL A N 1
ATOM 794 C CA . VAL A 1 110 ? -3.881 -3.889 -5.477 1 95.81 110 VAL A CA 1
ATOM 795 C C . VAL A 1 110 ? -2.904 -2.725 -5.629 1 95.81 110 VAL A C 1
ATOM 797 O O . VAL A 1 110 ? -3.184 -1.764 -6.352 1 95.81 110 VAL A O 1
ATOM 800 N N . ASP A 1 111 ? -1.855 -2.822 -4.891 1 93.5 111 ASP A N 1
ATOM 801 C CA . ASP A 1 111 ? -0.732 -1.912 -5.086 1 93.5 111 ASP A CA 1
ATOM 802 C C . ASP A 1 111 ? 0.548 -2.682 -5.406 1 93.5 111 ASP A C 1
ATOM 804 O O . ASP A 1 111 ? 0.755 -3.789 -4.906 1 93.5 111 ASP A O 1
ATOM 808 N N . ALA A 1 112 ? 1.369 -2.068 -6.301 1 94.88 112 ALA A N 1
ATOM 809 C CA . ALA A 1 112 ? 2.66 -2.656 -6.652 1 94.88 112 ALA A CA 1
ATOM 810 C C . ALA A 1 112 ? 3.758 -1.597 -6.668 1 94.88 112 ALA A C 1
ATOM 812 O O . ALA A 1 112 ? 3.543 -0.476 -7.133 1 94.88 112 ALA A O 1
ATOM 813 N N . ARG A 1 113 ? 4.918 -2.014 -6.137 1 94.12 113 ARG A N 1
ATOM 814 C CA . ARG A 1 113 ? 6.078 -1.13 -6.176 1 94.12 113 ARG A CA 1
ATOM 815 C C . ARG A 1 113 ? 7.375 -1.931 -6.277 1 94.12 113 ARG A C 1
ATOM 817 O O . ARG A 1 113 ? 7.395 -3.127 -5.977 1 94.12 113 ARG A O 1
ATOM 824 N N . ARG A 1 114 ? 8.43 -1.256 -6.73 1 93.94 114 ARG A N 1
ATOM 825 C CA . ARG A 1 114 ? 9.75 -1.888 -6.707 1 93.94 114 ARG A CA 1
ATOM 826 C C . ARG A 1 114 ? 10.305 -1.939 -5.289 1 93.94 114 ARG A C 1
ATOM 828 O O . ARG A 1 114 ? 9.875 -1.182 -4.418 1 93.94 114 ARG A O 1
ATOM 835 N N . GLY A 1 115 ? 11.305 -2.766 -5.086 1 91.5 115 GLY A N 1
ATOM 836 C CA . GLY A 1 115 ? 11.945 -2.891 -3.787 1 91.5 115 GLY A CA 1
ATOM 837 C C . GLY A 1 115 ? 12.617 -1.609 -3.324 1 91.5 115 GLY A C 1
ATOM 838 O O . GLY A 1 115 ? 12.906 -1.449 -2.137 1 91.5 115 GLY A O 1
ATOM 839 N N . ASP A 1 116 ? 12.844 -0.687 -4.285 1 86.62 116 ASP A N 1
ATOM 840 C CA . ASP A 1 116 ? 13.453 0.586 -3.91 1 86.62 116 ASP A CA 1
ATOM 841 C C . ASP A 1 116 ? 12.406 1.698 -3.85 1 86.62 116 ASP A C 1
ATOM 843 O O . ASP A 1 116 ? 12.75 2.881 -3.84 1 86.62 116 ASP A O 1
ATOM 847 N N . GLY A 1 117 ? 11.234 1.342 -3.938 1 89.19 117 GLY A N 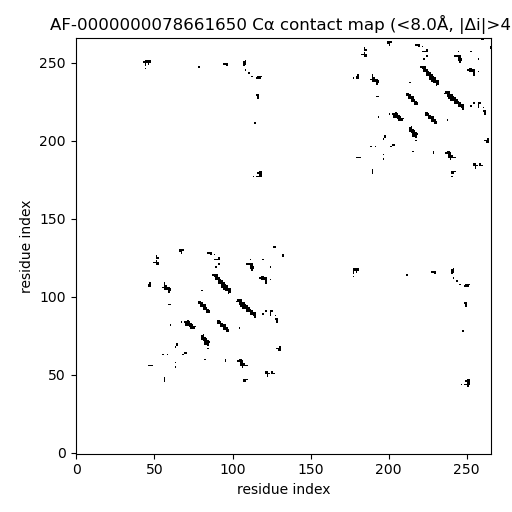1
ATOM 848 C CA . GLY A 1 117 ? 10.141 2.283 -3.742 1 89.19 117 GLY A CA 1
ATOM 849 C C . GLY A 1 117 ? 9.773 3.039 -5.004 1 89.19 117 GLY A C 1
ATOM 850 O O . GLY A 1 117 ? 9.25 4.156 -4.938 1 89.19 117 GLY A O 1
ATOM 851 N N . ARG A 1 118 ? 10.125 2.426 -6.129 1 88.06 118 ARG A N 1
ATOM 852 C CA . ARG A 1 118 ? 9.719 3.031 -7.391 1 88.06 118 ARG A CA 1
ATOM 853 C C . ARG A 1 118 ? 8.477 2.346 -7.953 1 88.06 118 ARG A C 1
ATOM 855 O O . ARG A 1 118 ? 8.141 1.234 -7.543 1 88.06 118 ARG A O 1
ATOM 862 N N . ASP A 1 119 ? 7.844 3.066 -8.961 1 87.25 119 ASP A N 1
ATOM 863 C CA . ASP A 1 119 ? 6.586 2.566 -9.508 1 87.25 119 ASP A CA 1
ATOM 864 C C . ASP A 1 119 ? 6.816 1.331 -10.375 1 87.25 119 ASP A C 1
ATOM 866 O O . ASP A 1 119 ? 7.824 1.238 -11.078 1 87.25 119 ASP A O 1
ATOM 870 N N . VAL A 1 120 ? 5.891 0.394 -10.273 1 91.69 120 VAL A N 1
ATOM 871 C CA . VAL A 1 120 ? 5.793 -0.771 -11.148 1 91.69 120 VAL A CA 1
ATOM 872 C C . VAL A 1 120 ? 4.348 -0.948 -11.609 1 91.69 120 VAL A C 1
ATOM 874 O O . VAL A 1 120 ? 3.41 -0.61 -10.883 1 91.69 120 VAL A O 1
ATOM 877 N N . ASP A 1 121 ? 4.258 -1.395 -12.836 1 89.88 121 ASP A N 1
ATOM 878 C CA . ASP A 1 121 ? 2.92 -1.735 -13.312 1 89.88 121 ASP A CA 1
ATOM 879 C C . ASP A 1 121 ? 2.324 -2.885 -12.5 1 89.88 121 ASP A C 1
ATOM 881 O O . ASP A 1 121 ? 2.939 -3.947 -12.375 1 89.88 121 ASP A O 1
ATOM 885 N N . ARG A 1 122 ? 1.095 -2.729 -12.023 1 93.75 122 ARG A N 1
ATOM 886 C CA . ARG A 1 122 ? 0.442 -3.717 -11.18 1 93.75 122 ARG A CA 1
ATOM 887 C C . ARG A 1 122 ? 0.299 -5.051 -11.898 1 93.75 122 ARG A C 1
ATOM 889 O O . ARG A 1 122 ? 0.594 -6.105 -11.336 1 93.75 122 ARG A O 1
ATOM 896 N N . ALA A 1 123 ? -0.109 -4.98 -13.164 1 92.69 123 ALA A N 1
ATOM 897 C CA . ALA A 1 123 ? -0.326 -6.211 -13.922 1 92.69 123 ALA A CA 1
ATOM 898 C C . ALA A 1 123 ? 0.989 -6.949 -14.156 1 92.69 123 ALA A C 1
ATOM 900 O O . ALA A 1 123 ? 1.034 -8.18 -14.094 1 92.69 123 ALA A O 1
ATOM 901 N N . ALA A 1 124 ? 1.983 -6.227 -14.422 1 92.88 124 ALA A N 1
ATOM 902 C CA . ALA A 1 124 ? 3.297 -6.832 -14.633 1 92.88 124 ALA A CA 1
ATOM 903 C C . ALA A 1 124 ? 3.799 -7.508 -13.359 1 92.88 124 ALA A C 1
ATOM 905 O O . ALA A 1 124 ? 4.379 -8.594 -13.414 1 92.88 124 ALA A O 1
ATOM 906 N N . CYS A 1 125 ? 3.58 -6.867 -12.266 1 94.31 125 CYS A N 1
ATOM 907 C CA . CYS A 1 125 ? 3.988 -7.438 -10.992 1 94.31 125 CYS A CA 1
ATOM 908 C C . CYS A 1 125 ? 3.223 -8.727 -10.695 1 94.31 125 CYS A C 1
ATOM 910 O O . CYS A 1 125 ? 3.816 -9.727 -10.289 1 94.31 125 CYS A O 1
ATOM 912 N N . VAL A 1 126 ? 1.93 -8.703 -10.977 1 95.75 126 VAL A N 1
ATOM 913 C CA . VAL A 1 126 ? 1.088 -9.875 -10.781 1 95.75 126 VAL A CA 1
ATOM 914 C C . VAL A 1 126 ? 1.614 -11.039 -11.617 1 95.75 126 VAL A C 1
ATOM 916 O O . VAL A 1 126 ? 1.775 -12.156 -11.117 1 95.75 126 VAL A O 1
ATOM 919 N N . ALA A 1 127 ? 1.897 -10.766 -12.758 1 94.12 127 ALA A N 1
ATOM 920 C CA . ALA A 1 127 ? 2.398 -11.797 -13.664 1 94.12 127 ALA A CA 1
ATOM 921 C C . ALA A 1 127 ? 3.734 -12.352 -13.18 1 94.12 127 ALA A C 1
ATOM 923 O O . ALA A 1 127 ? 3.967 -13.562 -13.227 1 94.12 127 ALA A O 1
ATOM 924 N N . ALA A 1 128 ? 4.566 -11.531 -12.68 1 95.12 128 ALA A N 1
ATOM 925 C CA . ALA A 1 128 ? 5.91 -11.922 -12.266 1 95.12 128 ALA A CA 1
ATOM 926 C C . ALA A 1 128 ? 5.867 -12.805 -11.023 1 95.12 128 ALA A C 1
ATOM 928 O O . ALA A 1 128 ? 6.758 -13.625 -10.805 1 95.12 128 ALA A O 1
ATOM 929 N N . LEU A 1 129 ? 4.801 -12.664 -10.203 1 96.19 129 LEU A N 1
ATOM 930 C CA . LEU A 1 129 ? 4.77 -13.32 -8.906 1 96.19 129 LEU A CA 1
ATOM 931 C C . LEU A 1 129 ? 3.959 -14.609 -8.969 1 96.19 129 LEU A C 1
ATOM 933 O O . LEU A 1 129 ? 4 -15.422 -8.039 1 96.19 129 LEU A O 1
ATOM 937 N N . ARG A 1 130 ? 3.25 -14.734 -9.984 1 94.38 130 ARG A N 1
ATOM 938 C CA . ARG A 1 130 ? 2.461 -15.961 -10.062 1 94.38 130 ARG A CA 1
ATOM 939 C C . ARG A 1 130 ? 3.354 -17.203 -9.961 1 94.38 130 ARG A C 1
ATOM 941 O O . ARG A 1 130 ? 4.469 -17.203 -10.484 1 94.38 130 ARG A O 1
ATOM 948 N N . LYS A 1 131 ? 2.793 -18.109 -9.18 1 82.56 131 LYS A N 1
ATOM 949 C CA . LYS A 1 131 ? 3.512 -19.375 -9.07 1 82.56 131 LYS A CA 1
ATOM 950 C C . LYS A 1 131 ? 3.832 -19.953 -10.445 1 82.56 131 LYS A C 1
ATOM 952 O O . LYS A 1 131 ? 2.967 -20 -11.328 1 82.56 131 LYS A O 1
ATOM 957 N N . GLY A 1 132 ? 4.988 -20.391 -10.398 1 69.44 132 GLY A N 1
ATOM 958 C CA . GLY A 1 132 ? 5.426 -20.984 -11.648 1 69.44 132 GLY A CA 1
ATOM 959 C C . GLY A 1 132 ? 5.926 -19.969 -12.656 1 69.44 132 GLY A C 1
ATOM 960 O O . GLY A 1 132 ? 6.176 -20.297 -13.812 1 69.44 132 GLY A O 1
ATOM 961 N N . SER A 1 133 ? 5.992 -18.656 -12.125 1 55.22 133 SER A N 1
ATOM 962 C CA . SER A 1 133 ? 6.562 -17.656 -13.016 1 55.22 133 SER A CA 1
ATOM 963 C C . SER A 1 133 ? 8.086 -17.688 -12.992 1 55.22 133 SER A C 1
ATOM 965 O O . SER A 1 133 ? 8.688 -18.156 -12.016 1 55.22 133 SER A O 1
ATOM 967 N N . MET B 1 1 ? 125.188 -46 0.678 1 27.48 1 MET B N 1
ATOM 968 C CA . MET B 1 1 ? 124.375 -46.844 -0.213 1 27.48 1 MET B CA 1
ATOM 969 C C . MET B 1 1 ? 123.562 -45.969 -1.181 1 27.48 1 MET B C 1
ATOM 971 O O . MET B 1 1 ? 123.312 -44.781 -0.92 1 27.48 1 MET B O 1
ATOM 975 N N . LEU B 1 2 ? 122.812 -46.625 -2.125 1 26.83 2 LEU B N 1
ATOM 976 C CA . LEU B 1 2 ? 122.562 -46.438 -3.541 1 26.83 2 LEU B CA 1
ATOM 977 C C . LEU B 1 2 ? 121.375 -45.469 -3.727 1 26.83 2 LEU B C 1
ATOM 979 O O . LEU B 1 2 ? 121.5 -44.469 -4.438 1 26.83 2 LEU B O 1
ATOM 983 N N . ALA B 1 3 ? 120.188 -46.031 -4.074 1 29 3 ALA B N 1
ATOM 984 C CA . ALA B 1 3 ? 119.5 -45.969 -5.375 1 29 3 ALA B CA 1
ATOM 985 C C . ALA B 1 3 ? 118.5 -44.844 -5.434 1 29 3 ALA B C 1
ATOM 987 O O . ALA B 1 3 ? 118.562 -44 -6.332 1 29 3 ALA B O 1
ATOM 988 N N . LEU B 1 4 ? 117.188 -45.219 -5.711 1 30.95 4 LEU B N 1
ATOM 989 C CA . LEU B 1 4 ? 116.312 -45.219 -6.879 1 30.95 4 LEU B CA 1
ATOM 990 C C . LEU B 1 4 ? 115.25 -44.125 -6.754 1 30.95 4 LEU B C 1
ATOM 992 O O . LEU B 1 4 ? 114.5 -44.094 -5.766 1 30.95 4 LEU B O 1
ATOM 996 N N . THR B 1 5 ? 115.312 -43.031 -7.547 1 38.25 5 THR B N 1
ATOM 997 C CA . THR B 1 5 ? 114.625 -41.781 -7.734 1 38.25 5 THR B CA 1
ATOM 998 C C . THR B 1 5 ? 113.25 -42.031 -8.406 1 38.25 5 THR B C 1
ATOM 1000 O O . THR B 1 5 ? 113.125 -41.969 -9.633 1 38.25 5 THR B O 1
ATOM 1003 N N . LEU B 1 6 ? 112.375 -42.969 -7.875 1 30.44 6 LEU B N 1
ATOM 1004 C CA . LEU B 1 6 ? 111.188 -43.312 -8.703 1 30.44 6 LEU B CA 1
ATOM 1005 C C . LEU B 1 6 ? 110.375 -42.062 -8.938 1 30.44 6 LEU B C 1
ATOM 1007 O O . LEU B 1 6 ? 110.125 -41.281 -8.023 1 30.44 6 LEU B O 1
ATOM 1011 N N . ALA B 1 7 ? 110.125 -41.625 -10.273 1 36.25 7 ALA B N 1
ATOM 1012 C CA . ALA B 1 7 ? 109.5 -40.594 -11.102 1 36.25 7 ALA B CA 1
ATOM 1013 C C . ALA B 1 7 ? 107.938 -40.656 -11.023 1 36.25 7 ALA B C 1
ATOM 1015 O O . ALA B 1 7 ? 107.375 -41.719 -11.258 1 36.25 7 ALA B O 1
ATOM 1016 N N . SER B 1 8 ? 107.188 -40 -10.047 1 34.66 8 SER B N 1
ATOM 1017 C CA . SER B 1 8 ? 105.75 -40 -9.766 1 34.66 8 SER B CA 1
ATOM 1018 C C . SER B 1 8 ? 105 -39.406 -10.922 1 34.66 8 SER B C 1
ATOM 1020 O O . SER B 1 8 ? 105.188 -38.281 -11.328 1 34.66 8 SER B O 1
ATOM 1022 N N . CYS B 1 9 ? 104.438 -40.125 -11.984 1 29.03 9 CYS B N 1
ATOM 1023 C CA . CYS B 1 9 ? 103.688 -39.875 -13.234 1 29.03 9 CYS B CA 1
ATOM 1024 C C . CYS B 1 9 ? 102.312 -39.25 -12.969 1 29.03 9 CYS B C 1
ATOM 1026 O O . CYS B 1 9 ? 101.5 -39.094 -13.883 1 29.03 9 CYS B O 1
ATOM 1028 N N . GLY B 1 10 ? 101.75 -38.719 -11.852 1 33.88 10 GLY B N 1
ATOM 1029 C CA . GLY B 1 10 ? 100.312 -38.719 -11.695 1 33.88 10 GLY B CA 1
ATOM 1030 C C . GLY B 1 10 ? 99.625 -37.719 -12.594 1 33.88 10 GLY B C 1
ATOM 1031 O O . GLY B 1 10 ? 99.688 -36.531 -12.352 1 33.88 10 GLY B O 1
ATOM 1032 N N . GLY B 1 11 ? 99.625 -37.594 -14.023 1 34.19 11 GLY B N 1
ATOM 1033 C CA . GLY B 1 11 ? 99.062 -36.5 -14.797 1 34.19 11 GLY B CA 1
ATOM 1034 C C . GLY B 1 11 ? 97.5 -36.562 -14.859 1 34.19 11 GLY B C 1
ATOM 1035 O O . GLY B 1 11 ? 96.938 -37.406 -15.562 1 34.19 11 GLY B O 1
ATOM 1036 N N . GLY B 1 12 ? 96.625 -36.531 -13.828 1 35 12 GLY B N 1
ATOM 1037 C CA . GLY B 1 12 ? 95.188 -36.688 -13.906 1 35 12 GLY B CA 1
ATOM 1038 C C . GLY B 1 12 ? 94.562 -35.594 -14.719 1 35 12 GLY B C 1
ATOM 1039 O O . GLY B 1 12 ? 94.812 -34.406 -14.555 1 35 12 GLY B O 1
ATOM 1040 N N . GLY B 1 13 ? 94.188 -35.781 -16.016 1 33.97 13 GLY B N 1
ATOM 1041 C CA . GLY B 1 13 ? 93.5 -34.938 -17 1 33.97 13 GLY B CA 1
ATOM 1042 C C . GLY B 1 13 ? 92.125 -34.531 -16.609 1 33.97 13 GLY B C 1
ATOM 1043 O O . GLY B 1 13 ? 91.375 -35.344 -16.078 1 33.97 13 GLY B O 1
ATOM 1044 N N . ALA B 1 14 ? 91.75 -33.25 -16.203 1 41.5 14 ALA B N 1
ATOM 1045 C CA . ALA B 1 14 ? 90.562 -32.531 -15.781 1 41.5 14 ALA B CA 1
ATOM 1046 C C . ALA B 1 14 ? 89.5 -32.531 -16.891 1 41.5 14 ALA B C 1
ATOM 1048 O O . ALA B 1 14 ? 89.812 -32.156 -18.031 1 41.5 14 ALA B O 1
ATOM 1049 N N . MET B 1 15 ? 88.562 -33.531 -17.016 1 39.81 15 MET B N 1
ATOM 1050 C CA . MET B 1 15 ? 87.5 -33.594 -18 1 39.81 15 MET B CA 1
ATOM 1051 C C . MET B 1 15 ? 86.625 -32.344 -17.969 1 39.81 15 MET B C 1
ATOM 1053 O O . MET B 1 15 ? 86.375 -31.797 -16.906 1 39.81 15 MET B O 1
ATOM 1057 N N . PRO B 1 16 ? 86.312 -31.562 -19.109 1 40.28 16 PRO B N 1
ATOM 1058 C CA . PRO B 1 16 ? 85.625 -30.297 -19.25 1 40.28 16 PRO B CA 1
ATOM 1059 C C . PRO B 1 16 ? 84.125 -30.406 -18.875 1 40.28 16 PRO B C 1
ATOM 1061 O O . PRO B 1 16 ? 83.562 -31.469 -19.031 1 40.28 16 PRO B O 1
ATOM 1064 N N . ALA B 1 17 ? 83.562 -29.766 -17.844 1 42.12 17 ALA B N 1
ATOM 1065 C CA . ALA B 1 17 ? 82.25 -29.641 -17.312 1 42.12 17 ALA B CA 1
ATOM 1066 C C . ALA B 1 17 ? 81.25 -29.188 -18.391 1 42.12 17 ALA B C 1
ATOM 1068 O O . ALA B 1 17 ? 81.562 -28.297 -19.188 1 42.12 17 ALA B O 1
ATOM 1069 N N . GLY B 1 18 ? 80.375 -30.031 -19 1 41.34 18 GLY B N 1
ATOM 1070 C CA . GLY B 1 18 ? 79.375 -29.797 -20 1 41.34 18 GLY B CA 1
ATOM 1071 C C . GLY B 1 18 ? 78.438 -28.672 -19.609 1 41.34 18 GLY B C 1
ATOM 1072 O O . GLY B 1 18 ? 78.25 -28.391 -18.422 1 41.34 18 GLY B O 1
ATOM 1073 N N . LYS B 1 19 ? 78.188 -27.594 -20.406 1 39.62 19 LYS B N 1
ATOM 1074 C CA . LYS B 1 19 ? 77.312 -26.406 -20.312 1 39.62 19 LYS B CA 1
ATOM 1075 C C . LYS B 1 19 ? 75.875 -26.797 -20.156 1 39.62 19 LYS B C 1
ATOM 1077 O O . LYS B 1 19 ? 75.312 -27.516 -21 1 39.62 19 LYS B O 1
ATOM 1082 N N . THR B 1 20 ? 75.25 -27.047 -18.984 1 46.34 20 THR B N 1
ATOM 1083 C CA . THR B 1 20 ? 73.812 -27.219 -18.781 1 46.34 20 THR B CA 1
ATOM 1084 C C . THR B 1 20 ? 73.062 -26.016 -19.344 1 46.34 20 THR B C 1
ATOM 1086 O O . THR B 1 20 ? 73.312 -24.875 -18.953 1 46.34 20 THR B O 1
ATOM 1089 N N . THR B 1 21 ? 72.562 -25.969 -20.594 1 44.09 21 THR B N 1
ATOM 1090 C CA . THR B 1 21 ? 71.688 -24.953 -21.188 1 44.09 21 THR B CA 1
ATOM 1091 C C . THR B 1 21 ? 70.438 -24.75 -20.328 1 44.09 21 THR B C 1
ATOM 1093 O O . THR B 1 21 ? 69.688 -25.688 -20.062 1 44.09 21 THR B O 1
ATOM 1096 N N . ALA B 1 22 ? 70.312 -23.766 -19.422 1 49.38 22 ALA B N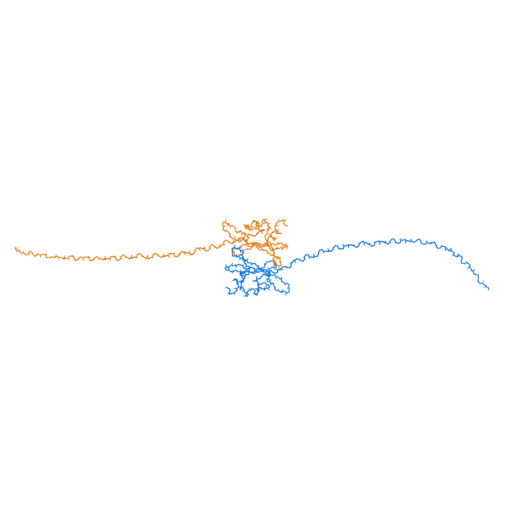 1
ATOM 1097 C CA . ALA B 1 22 ? 69.188 -23.344 -18.656 1 49.38 22 ALA B CA 1
ATOM 1098 C C . ALA B 1 22 ? 68 -23.078 -19.562 1 49.38 22 ALA B C 1
ATOM 1100 O O . ALA B 1 22 ? 68.062 -22.281 -20.484 1 49.38 22 ALA B O 1
ATOM 1101 N N . ILE B 1 23 ? 67.062 -24.047 -19.828 1 49.94 23 ILE B N 1
ATOM 1102 C CA . ILE B 1 23 ? 65.812 -23.844 -20.516 1 49.94 23 ILE B CA 1
ATOM 1103 C C . ILE B 1 23 ? 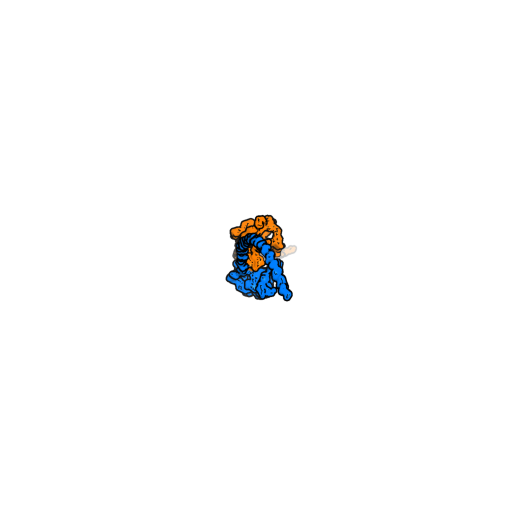65.062 -22.688 -19.859 1 49.94 23 ILE B C 1
ATOM 1105 O O . ILE B 1 23 ? 64.75 -22.734 -18.672 1 49.94 23 ILE B O 1
ATOM 1109 N N . ARG B 1 24 ? 65.188 -21.375 -20.25 1 47.09 24 ARG B N 1
ATOM 1110 C CA . ARG B 1 24 ? 64.375 -20.203 -19.859 1 47.09 24 ARG B CA 1
ATOM 1111 C C . ARG B 1 24 ? 62.906 -20.484 -19.984 1 47.09 24 ARG B C 1
ATOM 1113 O O . ARG B 1 24 ? 62.406 -20.781 -21.078 1 47.09 24 ARG B O 1
ATOM 1120 N N . SER B 1 25 ? 62.125 -20.984 -18.969 1 52.47 25 SER B N 1
ATOM 1121 C CA . SER B 1 25 ? 60.688 -21.156 -18.891 1 52.47 25 SER B CA 1
ATOM 1122 C C . SER B 1 25 ? 59.969 -19.875 -19.344 1 52.47 25 SER B C 1
ATOM 1124 O O . SER B 1 25 ? 60.312 -18.781 -18.938 1 52.47 25 SER B O 1
ATOM 1126 N N . ALA B 1 26 ? 59.312 -19.844 -20.531 1 57 26 ALA B N 1
ATOM 1127 C CA . ALA B 1 26 ? 58.469 -18.766 -21.062 1 57 26 ALA B CA 1
ATOM 1128 C C . ALA B 1 26 ? 57.469 -18.297 -20.016 1 57 26 ALA B C 1
ATOM 1130 O O . ALA B 1 26 ? 57 -19.094 -19.188 1 57 26 ALA B O 1
ATOM 1131 N N . PRO B 1 27 ? 57.438 -16.969 -19.641 1 58.22 27 PRO B N 1
ATOM 1132 C CA . PRO B 1 27 ? 56.5 -16.469 -18.656 1 58.22 27 PRO B CA 1
ATOM 1133 C C . PRO B 1 27 ? 55.062 -16.906 -18.969 1 58.22 27 PRO B C 1
ATOM 1135 O O . PRO B 1 27 ? 54.688 -17.078 -20.141 1 58.22 27 PRO B O 1
ATOM 1138 N N . PRO B 1 28 ? 54.312 -17.484 -18.047 1 58.91 28 PRO B N 1
ATOM 1139 C CA . PRO B 1 28 ? 52.938 -17.906 -18.281 1 58.91 28 PRO B CA 1
ATOM 1140 C C . PRO B 1 28 ? 52.094 -16.797 -18.906 1 58.91 28 PRO B C 1
ATOM 1142 O O . PRO B 1 28 ? 52.375 -15.609 -18.734 1 58.91 28 PRO B O 1
ATOM 1145 N N . PRO B 1 29 ? 51.25 -17.078 -19.938 1 55.31 29 PRO B N 1
ATOM 1146 C CA . PRO B 1 29 ? 50.406 -16.062 -20.562 1 55.31 29 PRO B CA 1
ATOM 1147 C C . PRO B 1 29 ? 49.562 -15.273 -19.547 1 55.31 29 PRO B C 1
ATOM 1149 O O . PRO B 1 29 ? 49.219 -15.805 -18.484 1 55.31 29 PRO B O 1
ATOM 1152 N N . ALA B 1 30 ? 49.562 -13.945 -19.562 1 53.03 30 ALA B N 1
ATOM 1153 C CA . ALA B 1 30 ? 48.781 -13.031 -18.75 1 53.03 30 ALA B CA 1
ATOM 1154 C C . ALA B 1 30 ? 47.312 -13.391 -18.781 1 53.03 30 ALA B C 1
ATOM 1156 O O . ALA B 1 30 ? 46.719 -13.625 -19.844 1 53.03 30 ALA B O 1
ATOM 1157 N N . ARG B 1 31 ? 46.75 -13.992 -17.797 1 49.62 31 ARG B N 1
ATOM 1158 C CA . ARG B 1 31 ? 45.312 -14.227 -17.719 1 49.62 31 ARG B CA 1
ATOM 1159 C C . ARG B 1 31 ? 44.531 -12.969 -18.078 1 49.62 31 ARG B C 1
ATOM 1161 O O . ARG B 1 31 ? 44.781 -11.898 -17.531 1 49.62 31 ARG B O 1
ATOM 1168 N N . THR B 1 32 ? 44 -12.789 -19.312 1 50.44 32 THR B N 1
ATOM 1169 C CA . THR B 1 32 ? 43.062 -11.719 -19.672 1 50.44 32 THR B CA 1
ATOM 1170 C C . THR B 1 32 ? 41.969 -11.578 -18.609 1 50.44 32 THR B C 1
ATOM 1172 O O . THR B 1 32 ? 41.219 -12.516 -18.359 1 50.44 32 THR B O 1
ATOM 1175 N N . SER B 1 33 ? 42.156 -10.766 -17.547 1 50.78 33 SER B N 1
ATOM 1176 C CA . SER B 1 33 ? 41.062 -10.445 -16.625 1 50.78 33 SER B CA 1
ATOM 1177 C C . SER B 1 33 ? 39.812 -10.039 -17.359 1 50.78 33 SER B C 1
ATOM 1179 O O . SER B 1 33 ? 39.812 -9.086 -18.141 1 50.78 33 SER B O 1
ATOM 1181 N N . VAL B 1 34 ? 38.875 -10.953 -17.75 1 50.81 34 VAL B N 1
ATOM 1182 C CA . VAL B 1 34 ? 37.531 -10.578 -18.203 1 50.81 34 VAL B CA 1
ATOM 1183 C C . VAL B 1 34 ? 36.969 -9.461 -17.312 1 50.81 34 VAL B C 1
ATOM 1185 O O . VAL B 1 34 ? 36.969 -9.586 -16.078 1 50.81 34 VAL B O 1
ATOM 1188 N N . PRO B 1 35 ? 36.844 -8.188 -17.828 1 46.88 35 PRO B N 1
ATOM 1189 C CA . PRO B 1 35 ? 36.281 -7.133 -16.969 1 46.88 35 PRO B CA 1
ATOM 1190 C C . PRO B 1 35 ? 35.031 -7.586 -16.219 1 46.88 35 PRO B C 1
ATOM 1192 O O . PRO B 1 35 ? 34.219 -8.336 -16.766 1 46.88 35 PRO B O 1
ATOM 1195 N N . ARG B 1 36 ? 35 -7.633 -14.891 1 47.25 36 ARG B N 1
ATOM 1196 C CA . ARG B 1 36 ? 33.812 -7.863 -14.086 1 47.25 36 ARG B CA 1
ATOM 1197 C C . ARG B 1 36 ? 32.656 -7.047 -14.602 1 47.25 36 ARG B C 1
ATOM 1199 O O . ARG B 1 36 ? 32.812 -5.883 -14.977 1 47.25 36 ARG B O 1
ATOM 1206 N N . PRO B 1 37 ? 31.578 -7.668 -15.07 1 44.38 37 PRO B N 1
ATOM 1207 C CA . PRO B 1 37 ? 30.469 -6.836 -15.539 1 44.38 37 PRO B CA 1
ATOM 1208 C C . PRO B 1 37 ? 30.188 -5.66 -14.609 1 44.38 37 PRO B C 1
ATOM 1210 O O . PRO B 1 37 ? 30.328 -5.777 -13.391 1 44.38 37 PRO B O 1
ATOM 1213 N N . ALA B 1 38 ? 30.266 -4.418 -15.047 1 41.47 38 ALA B N 1
ATOM 1214 C CA . ALA B 1 38 ? 29.938 -3.211 -14.297 1 41.47 38 ALA B CA 1
ATOM 1215 C C . ALA B 1 38 ? 28.656 -3.404 -13.477 1 41.47 38 ALA B C 1
ATOM 1217 O O . ALA B 1 38 ? 27.781 -4.184 -13.859 1 41.47 38 ALA B O 1
ATOM 1218 N N . PRO B 1 39 ? 28.672 -3.146 -12.195 1 36.62 39 PRO B N 1
ATOM 1219 C CA . PRO B 1 39 ? 27.422 -3.271 -11.453 1 36.62 39 PRO B CA 1
ATOM 1220 C C . PRO B 1 39 ? 26.234 -2.629 -12.18 1 36.62 39 PRO B C 1
ATOM 1222 O O . PRO B 1 39 ? 26.375 -1.53 -12.727 1 36.62 39 PRO B O 1
ATOM 1225 N N . VAL B 1 40 ? 25.391 -3.385 -12.742 1 33.72 40 VAL B N 1
ATOM 1226 C CA . VAL B 1 40 ? 24.156 -2.812 -13.258 1 33.72 40 VAL B CA 1
ATOM 1227 C C . VAL B 1 40 ? 23.672 -1.709 -12.328 1 33.72 40 VAL B C 1
ATOM 1229 O O . VAL B 1 40 ? 23.453 -1.943 -11.141 1 33.72 40 VAL B O 1
ATOM 1232 N N . THR B 1 41 ? 24.141 -0.469 -12.477 1 31.56 41 THR B N 1
ATOM 1233 C CA . THR B 1 41 ? 23.531 0.644 -11.75 1 31.56 41 THR B CA 1
ATOM 1234 C C . THR B 1 41 ? 22.016 0.489 -11.688 1 31.56 41 THR B C 1
ATOM 1236 O O . THR B 1 41 ? 21.344 0.438 -12.727 1 31.56 41 THR B O 1
ATOM 1239 N N . ARG B 1 42 ? 21.438 -0.239 -10.773 1 33.59 42 ARG B N 1
ATOM 1240 C CA . ARG B 1 42 ? 20 -0.281 -10.602 1 33.59 42 ARG B CA 1
ATOM 1241 C C . ARG B 1 42 ? 19.375 1.102 -10.789 1 33.59 42 ARG B C 1
ATOM 1243 O O . ARG B 1 42 ? 19.828 2.074 -10.18 1 33.59 42 ARG B O 1
ATOM 1250 N N . PRO B 1 43 ? 18.875 1.394 -11.977 1 31.34 43 PRO B N 1
ATOM 1251 C CA . PRO B 1 43 ? 18.297 2.734 -12.094 1 31.34 43 PRO B CA 1
ATOM 1252 C C . PRO B 1 43 ? 17.719 3.242 -10.781 1 31.34 43 PRO B C 1
ATOM 1254 O O . PRO B 1 43 ? 17.281 2.445 -9.945 1 31.34 43 PRO B O 1
ATOM 1257 N N . TYR B 1 44 ? 18.172 4.309 -10.211 1 32.66 44 TYR B N 1
ATOM 1258 C CA . TYR B 1 44 ? 17.594 5.062 -9.102 1 32.66 44 TYR B CA 1
ATOM 1259 C C . TYR B 1 44 ? 16.062 4.992 -9.141 1 32.66 44 TYR B C 1
ATOM 1261 O O . TYR B 1 44 ? 15.469 4.98 -10.219 1 32.66 44 TYR B O 1
ATOM 1269 N N . ALA B 1 45 ? 15.383 4.316 -8.266 1 37.03 45 ALA B N 1
ATOM 1270 C CA . ALA B 1 45 ? 13.938 4.332 -8.086 1 37.03 45 ALA B CA 1
ATOM 1271 C C . ALA B 1 45 ? 13.344 5.684 -8.484 1 37.03 45 ALA B C 1
ATOM 1273 O O . ALA B 1 45 ? 13.82 6.73 -8.031 1 37.03 45 ALA B O 1
ATOM 1274 N N . GLN B 1 46 ? 13.094 5.895 -9.656 1 41.47 46 GLN B N 1
ATOM 1275 C CA . GLN B 1 46 ? 12.469 7.188 -9.906 1 41.47 46 GLN B CA 1
ATOM 1276 C C . GLN B 1 46 ? 11.359 7.465 -8.891 1 41.47 46 GLN B C 1
ATOM 1278 O O . GLN B 1 46 ? 10.43 6.676 -8.75 1 41.47 46 GLN B O 1
ATOM 1283 N N . VAL B 1 47 ? 11.742 8.141 -7.828 1 48.78 47 VAL B N 1
ATOM 1284 C CA . VAL B 1 47 ? 10.805 8.711 -6.867 1 48.78 47 VAL B CA 1
ATOM 1285 C C . VAL B 1 47 ? 9.539 9.164 -7.59 1 48.78 47 VAL B C 1
ATOM 1287 O O . VAL B 1 47 ? 9.609 9.75 -8.68 1 48.78 47 VAL B O 1
ATOM 1290 N N . GLN B 1 48 ? 8.406 8.445 -7.383 1 57.97 48 GLN B N 1
ATOM 1291 C CA . GLN B 1 48 ? 7.141 8.906 -7.938 1 57.97 48 GLN B CA 1
ATOM 1292 C C . GLN B 1 48 ? 7.055 10.43 -7.922 1 57.97 48 GLN B C 1
ATOM 1294 O O . GLN B 1 48 ? 6.832 11.031 -6.871 1 57.97 48 GLN B O 1
ATOM 1299 N N . MET B 1 49 ? 7.871 11.133 -8.719 1 60.47 49 MET B N 1
ATOM 1300 C CA . MET B 1 49 ? 7.66 12.578 -8.797 1 60.47 49 MET B CA 1
ATOM 1301 C C . MET B 1 49 ? 6.344 12.898 -9.492 1 60.47 49 MET B C 1
ATOM 1303 O O . MET B 1 49 ? 6.219 12.719 -10.703 1 60.47 49 MET B O 1
ATOM 1307 N N . ALA B 1 50 ? 5.238 12.664 -8.703 1 66.06 50 ALA B N 1
ATOM 1308 C CA . ALA B 1 50 ? 3.973 13.055 -9.32 1 66.06 50 ALA B CA 1
ATOM 1309 C C . ALA B 1 50 ? 3.514 14.422 -8.805 1 66.06 50 ALA B C 1
ATOM 1311 O O . ALA B 1 50 ? 3.734 14.758 -7.641 1 66.06 50 ALA B O 1
ATOM 1312 N N . PRO B 1 51 ? 3.145 15.297 -9.766 1 71.25 51 PRO B N 1
ATOM 1313 C CA . PRO B 1 51 ? 2.555 16.547 -9.289 1 71.25 51 PRO B CA 1
ATOM 1314 C C . PRO B 1 51 ? 1.583 16.344 -8.125 1 71.25 51 PRO B C 1
ATOM 1316 O O . PRO B 1 51 ? 0.822 15.367 -8.125 1 71.25 51 PRO B O 1
ATOM 1319 N N . GLY B 1 52 ? 1.726 17.125 -7.051 1 81.94 52 GLY B N 1
ATOM 1320 C CA . GLY B 1 52 ? 0.841 17.078 -5.898 1 81.94 52 GLY B CA 1
ATOM 1321 C C . GLY B 1 52 ? 1.435 16.312 -4.727 1 81.94 52 GLY B C 1
ATOM 1322 O O . GLY B 1 52 ? 0.878 16.328 -3.627 1 81.94 52 GLY B O 1
ATOM 1323 N N . LEU B 1 53 ? 2.559 15.852 -4.949 1 90.06 53 LEU B N 1
ATOM 1324 C CA . LEU B 1 53 ? 3.195 15.109 -3.867 1 90.06 53 LEU B CA 1
ATOM 1325 C C . LEU B 1 53 ? 4.383 15.883 -3.303 1 90.06 53 LEU B C 1
ATOM 1327 O O . LEU B 1 53 ? 5.23 15.305 -2.611 1 90.06 53 LEU B O 1
ATOM 1331 N N . GLU B 1 54 ? 4.293 17.219 -3.654 1 85.06 54 GLU B N 1
ATOM 1332 C CA . GLU B 1 54 ? 5.324 18.109 -3.127 1 85.06 54 GLU B CA 1
ATOM 1333 C C . GLU B 1 54 ? 5.301 18.141 -1.601 1 85.06 54 GLU B C 1
ATOM 1335 O O . GLU B 1 54 ? 4.23 18.234 -0.995 1 85.06 54 GLU B O 1
ATOM 1340 N N . GLY B 1 55 ? 6.473 18.031 -1.04 1 88.31 55 GLY B N 1
ATOM 1341 C CA . GLY B 1 55 ? 6.586 18.047 0.409 1 88.31 55 GLY B CA 1
ATOM 1342 C C . GLY B 1 55 ? 6.41 16.672 1.032 1 88.31 55 GLY B C 1
ATOM 1343 O O . GLY B 1 55 ? 6.578 16.5 2.242 1 88.31 55 GLY B O 1
ATOM 1344 N N . VAL B 1 56 ? 5.961 15.773 0.2 1 95.88 56 VAL B N 1
ATOM 1345 C CA . VAL B 1 56 ? 5.785 14.43 0.742 1 95.88 56 VAL B CA 1
ATOM 1346 C C . VAL B 1 56 ? 6.945 13.531 0.302 1 95.88 56 VAL B C 1
ATOM 1348 O O . VAL B 1 56 ? 7.609 12.914 1.135 1 95.88 56 VAL B O 1
ATOM 1351 N N . ILE B 1 57 ? 7.141 13.516 -1.036 1 93.75 57 ILE B N 1
ATOM 1352 C CA . ILE B 1 57 ? 8.273 12.734 -1.526 1 93.75 57 ILE B CA 1
ATOM 1353 C C . ILE B 1 57 ? 9.578 13.383 -1.085 1 93.75 57 ILE B C 1
ATOM 1355 O O . ILE B 1 57 ? 9.742 14.602 -1.197 1 93.75 57 ILE B O 1
ATOM 1359 N N . GLY B 1 58 ? 10.461 12.648 -0.503 1 92.94 58 GLY B N 1
ATOM 1360 C CA . GLY B 1 58 ? 11.727 13.148 -0.002 1 92.94 58 GLY B CA 1
ATOM 1361 C C . GLY B 1 58 ? 11.695 13.492 1.477 1 92.94 58 GLY B C 1
ATOM 1362 O O . GLY B 1 58 ? 12.742 13.672 2.102 1 92.94 58 GLY B O 1
ATOM 1363 N N . ALA B 1 59 ? 10.523 13.562 2.068 1 95.69 59 ALA B N 1
ATOM 1364 C CA . ALA B 1 59 ? 10.383 13.906 3.48 1 95.69 59 ALA B CA 1
ATOM 1365 C C . ALA B 1 59 ? 10.711 12.711 4.375 1 95.69 59 ALA B C 1
ATOM 1367 O O . ALA B 1 59 ? 10.469 11.562 3.996 1 95.69 59 ALA B O 1
ATOM 1368 N N . ASP B 1 60 ? 11.266 12.977 5.555 1 96.94 60 ASP B N 1
ATOM 1369 C CA . ASP B 1 60 ? 11.422 11.93 6.559 1 96.94 60 ASP B CA 1
ATOM 1370 C C . ASP B 1 60 ? 10.203 11.852 7.469 1 96.94 60 ASP B C 1
ATOM 1372 O O . ASP B 1 60 ? 9.242 12.609 7.297 1 96.94 60 ASP B O 1
ATOM 1376 N N . ALA B 1 61 ? 10.266 10.969 8.43 1 98.06 61 ALA B N 1
ATOM 1377 C CA . ALA B 1 61 ? 9.109 10.703 9.281 1 98.06 61 ALA B CA 1
ATOM 1378 C C . ALA B 1 61 ? 8.734 11.945 10.094 1 98.06 61 ALA B C 1
ATOM 1380 O O . ALA B 1 61 ? 7.547 12.234 10.281 1 98.06 61 ALA B O 1
ATOM 1381 N N . LEU B 1 62 ? 9.719 12.617 10.523 1 97.19 62 LEU B N 1
ATOM 1382 C CA . LEU B 1 62 ? 9.461 13.805 11.32 1 97.19 62 LEU B CA 1
ATOM 1383 C C . LEU B 1 62 ? 8.758 14.875 10.492 1 97.19 62 LEU B C 1
ATOM 1385 O O . LEU B 1 62 ? 7.793 15.492 10.945 1 97.19 62 LEU B O 1
ATOM 1389 N N . GLN B 1 63 ? 9.242 15.078 9.344 1 97.12 63 GLN B N 1
ATOM 1390 C CA . GLN B 1 63 ? 8.656 16.062 8.445 1 97.12 63 GLN B CA 1
ATOM 1391 C C . GLN B 1 63 ? 7.223 15.688 8.078 1 97.12 63 GLN B C 1
ATOM 1393 O O . GLN B 1 63 ? 6.336 16.547 8.055 1 97.12 63 GLN B O 1
ATOM 1398 N N . LEU B 1 64 ? 6.98 14.438 7.812 1 98.19 64 LEU B N 1
ATOM 1399 C CA . LEU B 1 64 ? 5.633 13.977 7.484 1 98.19 64 LEU B CA 1
ATOM 1400 C C . LEU B 1 64 ? 4.695 14.164 8.672 1 98.19 64 LEU B C 1
ATOM 1402 O O . LEU B 1 64 ? 3.521 14.492 8.492 1 98.19 64 LEU B O 1
ATOM 1406 N N . GLY B 1 65 ? 5.18 13.93 9.852 1 97.62 65 GLY B N 1
ATOM 1407 C CA . GLY B 1 65 ? 4.398 14.172 11.055 1 97.62 65 GLY B CA 1
ATOM 1408 C C . GLY B 1 65 ? 3.961 15.617 11.203 1 97.62 65 GLY B C 1
ATOM 1409 O O . GLY B 1 65 ? 2.873 15.891 11.711 1 97.62 65 GLY B O 1
ATOM 1410 N N . ARG B 1 66 ? 4.781 16.5 10.742 1 96.69 66 ARG B N 1
ATOM 1411 C CA . ARG B 1 66 ? 4.43 17.906 10.805 1 96.69 66 ARG B CA 1
ATOM 1412 C C . ARG B 1 66 ? 3.334 18.25 9.797 1 96.69 66 ARG B C 1
ATOM 1414 O O . ARG B 1 66 ? 2.484 19.094 10.055 1 96.69 66 ARG B O 1
ATOM 1421 N N . VAL B 1 67 ? 3.385 17.578 8.773 1 96.56 67 VAL B N 1
ATOM 1422 C CA . VAL B 1 67 ? 2.459 17.844 7.676 1 96.56 67 VAL B CA 1
ATOM 1423 C C . VAL B 1 67 ? 1.102 17.219 7.977 1 96.56 67 VAL B C 1
ATOM 1425 O O . VAL B 1 67 ? 0.059 17.844 7.75 1 96.56 67 VAL B O 1
ATOM 1428 N N . PHE B 1 68 ? 1.03 15.992 8.508 1 97.19 68 PHE B N 1
ATOM 1429 C CA . PHE B 1 68 ? -0.207 15.227 8.562 1 97.19 68 PHE B CA 1
ATOM 1430 C C . PHE B 1 68 ? -0.63 14.992 10.008 1 97.19 68 PHE B C 1
ATOM 1432 O O . PHE B 1 68 ? -1.752 14.555 10.273 1 97.19 68 PHE B O 1
ATOM 1439 N N . GLY B 1 69 ? 0.238 15.289 10.945 1 97.31 69 GLY B N 1
ATOM 1440 C CA . GLY B 1 69 ? 0.02 14.844 12.312 1 97.31 69 GLY B CA 1
ATOM 1441 C C . GLY B 1 69 ? 0.501 13.43 12.57 1 97.31 69 GLY B C 1
ATOM 1442 O O . GLY B 1 69 ? 1.181 12.836 11.727 1 97.31 69 GLY B O 1
ATOM 1443 N N . PRO B 1 70 ? 0.163 12.828 13.781 1 97.25 70 PRO B N 1
ATOM 1444 C CA . PRO B 1 70 ? 0.617 11.469 14.078 1 97.25 70 PRO B CA 1
ATOM 1445 C C . PRO B 1 70 ? 0.001 10.422 13.156 1 97.25 70 PRO B C 1
ATOM 1447 O O . PRO B 1 70 ? -1.21 10.43 12.922 1 97.25 70 PRO B O 1
ATOM 1450 N N . PRO B 1 71 ? 0.833 9.547 12.609 1 97.69 71 PRO B N 1
ATOM 1451 C CA . PRO B 1 71 ? 0.257 8.477 11.797 1 97.69 71 PRO B CA 1
ATOM 1452 C C . PRO B 1 71 ? -0.542 7.473 12.625 1 97.69 71 PRO B C 1
ATOM 1454 O O . PRO B 1 71 ? -0.226 7.242 13.797 1 97.69 71 PRO B O 1
ATOM 1457 N N . ARG B 1 72 ? -1.509 6.922 11.969 1 97 72 ARG B N 1
ATOM 1458 C CA . ARG B 1 72 ? -2.285 5.883 12.641 1 97 72 ARG B CA 1
ATOM 1459 C C . ARG B 1 72 ? -1.54 4.555 12.641 1 97 72 ARG B C 1
ATOM 1461 O O . ARG B 1 72 ? -1.813 3.684 13.469 1 97 72 ARG B O 1
ATOM 1468 N N . LEU B 1 73 ? -0.773 4.301 11.609 1 97.44 73 LEU B N 1
ATOM 1469 C CA . LEU B 1 73 ? 0.071 3.117 11.516 1 97.44 73 LEU B CA 1
ATOM 1470 C C . LEU B 1 73 ? 1.521 3.502 11.242 1 97.44 73 LEU B C 1
ATOM 1472 O O . LEU B 1 73 ? 1.788 4.398 10.438 1 97.44 73 LEU B O 1
ATOM 1476 N N . ASP B 1 74 ? 2.504 2.932 11.93 1 97.56 74 ASP B N 1
ATOM 1477 C CA . ASP B 1 74 ? 3.951 3.047 11.773 1 97.56 74 ASP B CA 1
ATOM 1478 C C . ASP B 1 74 ? 4.625 1.682 11.883 1 97.56 74 ASP B C 1
ATOM 1480 O O . ASP B 1 74 ? 4.805 1.158 12.984 1 97.56 74 ASP B O 1
ATOM 1484 N N . VAL B 1 75 ? 5.004 1.133 10.633 1 96.88 75 VAL B N 1
ATOM 1485 C CA . VAL B 1 75 ? 5.453 -0.255 10.648 1 96.88 75 VAL B CA 1
ATOM 1486 C C . VAL B 1 75 ? 6.676 -0.411 9.75 1 96.88 75 VAL B C 1
ATOM 1488 O O . VAL B 1 75 ? 6.809 0.286 8.742 1 96.88 75 VAL B O 1
ATOM 1491 N N . ILE B 1 76 ? 7.574 -1.35 10.203 1 95.88 76 ILE B N 1
ATOM 1492 C CA . ILE B 1 76 ? 8.719 -1.717 9.375 1 95.88 76 ILE B CA 1
ATOM 1493 C C . ILE B 1 76 ? 8.359 -2.916 8.5 1 95.88 76 ILE B C 1
ATOM 1495 O O . ILE B 1 76 ? 7.914 -3.949 9.008 1 95.88 76 ILE B O 1
ATOM 1499 N N . GLU B 1 77 ? 8.375 -2.736 7.184 1 94.12 77 GLU B N 1
ATOM 1500 C CA . GLU B 1 77 ? 8.172 -3.797 6.203 1 94.12 77 GLU B CA 1
ATOM 1501 C C . GLU B 1 77 ? 9.43 -4.039 5.375 1 94.12 77 GLU B C 1
ATOM 1503 O O . GLU B 1 77 ? 9.609 -3.428 4.32 1 94.12 77 GLU B O 1
ATOM 1508 N N . ASP B 1 78 ? 10.18 -4.996 5.805 1 89.38 78 ASP B N 1
ATOM 1509 C CA . ASP B 1 78 ? 11.484 -5.242 5.191 1 89.38 78 ASP B CA 1
ATOM 1510 C C . ASP B 1 78 ? 12.352 -3.988 5.219 1 89.38 78 ASP B C 1
ATOM 1512 O O . ASP B 1 78 ? 12.641 -3.451 6.289 1 89.38 78 ASP B O 1
ATOM 1516 N N . ASP B 1 79 ? 12.594 -3.467 4.012 1 89.81 79 ASP B N 1
ATOM 1517 C CA . ASP B 1 79 ? 13.523 -2.34 3.953 1 89.81 79 ASP B CA 1
ATOM 1518 C C . ASP B 1 79 ? 12.773 -1.011 4.016 1 89.81 79 ASP B C 1
ATOM 1520 O O . ASP B 1 79 ? 13.391 0.056 4.008 1 89.81 79 ASP B O 1
ATOM 1524 N N . ALA B 1 80 ? 11.523 -1.131 4.148 1 96.12 80 ALA B N 1
ATOM 1525 C CA . ALA B 1 80 ? 10.727 0.094 4.152 1 96.12 80 ALA B CA 1
ATOM 1526 C C . ALA B 1 80 ? 10.078 0.323 5.516 1 96.12 80 ALA B C 1
ATOM 1528 O O . ALA B 1 80 ? 9.703 -0.632 6.199 1 96.12 80 ALA B O 1
ATOM 1529 N N . ARG B 1 81 ? 10.062 1.582 5.879 1 97.62 81 ARG B N 1
ATOM 1530 C CA . ARG B 1 81 ? 9.141 2.016 6.922 1 97.62 81 ARG B CA 1
ATOM 1531 C C . ARG B 1 81 ? 7.852 2.566 6.32 1 97.62 81 ARG B C 1
ATOM 1533 O O . ARG B 1 81 ? 7.887 3.447 5.457 1 97.62 81 ARG B O 1
ATOM 1540 N N . LYS B 1 82 ? 6.695 2.002 6.723 1 98 82 LYS B N 1
ATOM 1541 C CA . LYS B 1 82 ? 5.398 2.451 6.23 1 98 82 LYS B CA 1
ATOM 1542 C C . LYS B 1 82 ? 4.668 3.281 7.281 1 98 82 LYS B C 1
ATOM 1544 O O . LYS B 1 82 ? 4.457 2.82 8.406 1 98 82 LYS B O 1
ATOM 1549 N N . LEU B 1 83 ? 4.324 4.492 6.926 1 98.31 83 LEU B N 1
ATOM 1550 C CA . LEU B 1 83 ? 3.438 5.332 7.727 1 98.31 83 LEU B CA 1
ATOM 1551 C C . LEU B 1 83 ? 2.074 5.473 7.059 1 98.31 83 LEU B C 1
ATOM 1553 O O . LEU B 1 83 ? 1.988 5.621 5.836 1 98.31 83 LEU B O 1
ATOM 1557 N N . GLN B 1 84 ? 1.025 5.402 7.91 1 98 84 GLN B N 1
ATOM 1558 C CA . GLN B 1 84 ? -0.322 5.488 7.359 1 98 84 GLN B CA 1
ATOM 1559 C C . GLN B 1 84 ? -1.143 6.559 8.07 1 98 84 GLN B C 1
ATOM 1561 O O . GLN B 1 84 ? -1.104 6.664 9.297 1 98 84 GLN B O 1
ATOM 1566 N N . TRP B 1 85 ? -1.788 7.363 7.301 1 97.75 85 TRP B N 1
ATOM 1567 C CA . TRP B 1 85 ? -2.822 8.273 7.773 1 97.75 85 TRP B CA 1
ATOM 1568 C C . TRP B 1 85 ? -4.164 7.969 7.109 1 97.75 85 TRP B C 1
ATOM 1570 O O . TRP B 1 85 ? -4.203 7.477 5.98 1 97.75 85 TRP B O 1
ATOM 1580 N N . SER B 1 86 ? -5.191 8.195 7.852 1 96.19 86 SER B N 1
ATOM 1581 C CA . SER B 1 86 ? -6.527 7.977 7.305 1 96.19 86 SER B CA 1
ATOM 1582 C C . SER B 1 86 ? -7.457 9.141 7.625 1 96.19 86 SER B C 1
ATOM 1584 O O . SER B 1 86 ? -7.395 9.703 8.719 1 96.19 86 SER B O 1
ATOM 1586 N N . GLY B 1 87 ? -8.141 9.594 6.617 1 94.56 87 GLY B N 1
ATOM 1587 C CA . GLY B 1 87 ? -9.234 10.547 6.766 1 94.56 87 GLY B CA 1
ATOM 1588 C C . GLY B 1 87 ? -10.555 10.031 6.246 1 94.56 87 GLY B C 1
ATOM 1589 O O . GLY B 1 87 ? -10.703 8.828 5.988 1 94.56 87 GLY B O 1
ATOM 1590 N N . THR B 1 88 ? -11.539 10.93 6.137 1 92.5 88 THR B N 1
ATOM 1591 C CA . THR B 1 88 ? -12.875 10.547 5.691 1 92.5 88 THR B CA 1
ATOM 1592 C C . THR B 1 88 ? -12.852 10.125 4.227 1 92.5 88 THR B C 1
ATOM 1594 O O . THR B 1 88 ? -13.609 9.242 3.82 1 92.5 88 THR B O 1
ATOM 1597 N N . ALA B 1 89 ? -11.93 10.703 3.49 1 92.12 89 ALA B N 1
ATOM 1598 C CA . ALA B 1 89 ? -11.977 10.531 2.041 1 92.12 89 ALA B CA 1
ATOM 1599 C C . ALA B 1 89 ? -11.023 9.43 1.586 1 92.12 89 ALA B C 1
ATOM 1601 O O . ALA B 1 89 ? -11.227 8.82 0.533 1 92.12 89 ALA B O 1
ATOM 1602 N N . CYS B 1 90 ? -10.039 9.242 2.373 1 95.25 90 CYS B N 1
ATOM 1603 C CA . CYS B 1 90 ? -9.016 8.367 1.816 1 95.25 90 CYS B CA 1
ATOM 1604 C C . CYS B 1 90 ? -8.047 7.91 2.896 1 95.25 90 CYS B C 1
ATOM 1606 O O . CYS B 1 90 ? -8.055 8.43 4.012 1 95.25 90 CYS B O 1
ATOM 1608 N N . ILE B 1 91 ? -7.32 6.812 2.57 1 97.19 91 ILE B N 1
ATOM 1609 C CA . ILE B 1 91 ? -6.176 6.297 3.314 1 97.19 91 ILE B CA 1
ATOM 1610 C C . ILE B 1 91 ? -4.891 6.566 2.535 1 97.19 91 ILE B C 1
ATOM 1612 O O . ILE B 1 91 ? -4.824 6.316 1.329 1 97.19 91 ILE B O 1
ATOM 1616 N N . LEU B 1 92 ? -3.91 7.125 3.258 1 96.56 92 LEU B N 1
ATOM 1617 C CA . LEU B 1 92 ? -2.607 7.441 2.682 1 96.56 92 LEU B CA 1
ATOM 1618 C C . LEU B 1 92 ? -1.514 6.578 3.305 1 96.56 92 LEU B C 1
ATOM 1620 O O . LEU B 1 92 ? -1.321 6.594 4.523 1 96.56 92 LEU B O 1
ATOM 1624 N N . ASP B 1 93 ? -0.822 5.773 2.461 1 97 93 ASP B N 1
ATOM 1625 C CA . ASP B 1 93 ? 0.367 5.027 2.859 1 97 93 ASP B CA 1
ATOM 1626 C C . ASP B 1 93 ? 1.629 5.641 2.258 1 97 93 ASP B C 1
ATOM 1628 O O . ASP B 1 93 ? 1.735 5.781 1.037 1 97 93 ASP B O 1
ATOM 1632 N N . VAL B 1 94 ? 2.535 6.023 3.143 1 97.44 94 VAL B N 1
ATOM 1633 C CA . VAL B 1 94 ? 3.818 6.562 2.699 1 97.44 94 VAL B CA 1
ATOM 1634 C C . VAL B 1 94 ? 4.941 5.605 3.084 1 97.44 94 VAL B C 1
ATOM 1636 O O . VAL B 1 94 ? 5.062 5.211 4.246 1 97.44 94 VAL B O 1
ATOM 1639 N N . TYR B 1 95 ? 5.695 5.262 2.08 1 97.19 95 TYR B N 1
ATOM 1640 C CA . TYR B 1 95 ? 6.801 4.332 2.293 1 97.19 95 TYR B CA 1
ATOM 1641 C C . TYR B 1 95 ? 8.141 5.059 2.277 1 97.19 95 TYR B C 1
ATOM 1643 O O . TYR B 1 95 ? 8.477 5.727 1.295 1 97.19 95 TYR B O 1
ATOM 1651 N N . LEU B 1 96 ? 8.844 4.926 3.387 1 96.81 96 LEU B N 1
ATOM 1652 C CA . LEU B 1 96 ? 10.172 5.512 3.555 1 96.81 96 LEU B CA 1
ATOM 1653 C C . LEU B 1 96 ? 11.258 4.457 3.373 1 96.81 96 LEU B C 1
ATOM 1655 O O . LEU B 1 96 ? 11.211 3.396 4.004 1 96.81 96 LEU B O 1
ATOM 1659 N N . TYR B 1 97 ? 12.109 4.781 2.436 1 96.06 97 TYR B N 1
ATOM 1660 C CA . TYR B 1 97 ? 13.227 3.887 2.148 1 96.06 97 TYR B CA 1
ATOM 1661 C C . TYR B 1 97 ? 14.555 4.555 2.465 1 96.06 97 TYR B C 1
ATOM 1663 O O . TYR B 1 97 ? 14.672 5.781 2.404 1 96.06 97 TYR B O 1
ATOM 1671 N N . PRO B 1 98 ? 15.547 3.758 2.891 1 94.44 98 PRO B N 1
ATOM 1672 C CA . PRO B 1 98 ? 16.891 4.344 2.98 1 94.44 98 PRO B CA 1
ATOM 1673 C C . PRO B 1 98 ? 17.359 4.941 1.656 1 94.44 98 PRO B C 1
ATOM 1675 O O . PRO B 1 98 ? 17.078 4.383 0.59 1 94.44 98 PRO B O 1
ATOM 1678 N N . GLN B 1 99 ? 17.859 6.176 1.737 1 90 99 GLN B N 1
ATOM 1679 C CA . GLN B 1 99 ? 18.375 6.848 0.547 1 90 99 GLN B CA 1
ATOM 1680 C C . GLN B 1 99 ? 19.844 7.184 0.699 1 90 99 GLN B C 1
ATOM 1682 O O . GLN B 1 99 ? 20.312 7.488 1.801 1 90 99 GLN B O 1
ATOM 1687 N N . PRO B 1 100 ? 20.484 7.035 -0.45 1 86.12 100 PRO B N 1
ATOM 1688 C CA . PRO B 1 100 ? 21.875 7.477 -0.372 1 86.12 100 PRO B CA 1
ATOM 1689 C C . PRO B 1 100 ? 22.016 8.922 0.101 1 86.12 100 PRO B C 1
ATOM 1691 O O . PRO B 1 100 ? 21.266 9.789 -0.34 1 86.12 100 PRO B O 1
ATOM 1694 N N . GLY B 1 101 ? 23.016 9.164 1.032 1 85.94 101 GLY B N 1
ATOM 1695 C CA . GLY B 1 101 ? 23.281 10.523 1.485 1 85.94 101 GLY B CA 1
ATOM 1696 C C . GLY B 1 101 ? 22.406 10.945 2.654 1 85.94 101 GLY B C 1
ATOM 1697 O O . GLY B 1 101 ? 22.547 12.055 3.166 1 85.94 101 GLY B O 1
ATOM 1698 N N . SER B 1 102 ? 21.406 10.156 2.844 1 83.19 102 SER B N 1
ATOM 1699 C CA . SER B 1 102 ? 20.547 10.469 3.986 1 83.19 102 SER B CA 1
ATOM 1700 C C . SER B 1 102 ? 20.688 9.422 5.082 1 83.19 102 SER B C 1
ATOM 1702 O O . SER B 1 102 ? 20.734 8.219 4.801 1 83.19 102 SER B O 1
ATOM 1704 N N . SER B 1 103 ? 20.859 9.906 6.312 1 90.69 103 SER B N 1
ATOM 1705 C CA . SER B 1 103 ? 20.938 8.984 7.445 1 90.69 103 SER B CA 1
ATOM 1706 C C . SER B 1 103 ? 19.547 8.492 7.844 1 90.69 103 SER B C 1
ATOM 1708 O O . SER B 1 103 ? 19.422 7.504 8.57 1 90.69 103 SER B O 1
ATOM 1710 N N . ARG B 1 104 ? 18.609 9.227 7.414 1 95.44 104 ARG B N 1
ATOM 1711 C CA . ARG B 1 104 ? 17.25 8.836 7.723 1 95.44 104 ARG B CA 1
ATOM 1712 C C . ARG B 1 104 ? 16.5 8.398 6.461 1 95.44 104 ARG B C 1
ATOM 1714 O O . ARG B 1 104 ? 16.688 8.984 5.395 1 95.44 104 ARG B O 1
ATOM 1721 N N . PRO B 1 105 ? 15.703 7.328 6.668 1 96.5 105 PRO B N 1
ATOM 1722 C CA . PRO B 1 105 ? 14.859 6.988 5.523 1 96.5 105 PRO B CA 1
ATOM 1723 C C . PRO B 1 105 ? 13.922 8.125 5.121 1 96.5 105 PRO B C 1
ATOM 1725 O O . PRO B 1 105 ? 13.43 8.859 5.98 1 96.5 105 PRO B O 1
ATOM 1728 N N . THR B 1 106 ? 13.758 8.227 3.797 1 95.75 106 THR B N 1
ATOM 1729 C CA . THR B 1 106 ? 12.859 9.258 3.297 1 95.75 106 THR B CA 1
ATOM 1730 C C . THR B 1 106 ? 11.797 8.648 2.385 1 95.75 106 THR B C 1
ATOM 1732 O O . THR B 1 106 ? 11.961 7.535 1.885 1 95.75 106 THR B O 1
ATOM 1735 N N . ALA B 1 107 ? 10.68 9.398 2.244 1 96.06 107 ALA B N 1
ATOM 1736 C CA . ALA B 1 107 ? 9.578 8.938 1.41 1 96.06 107 ALA B CA 1
ATOM 1737 C C . ALA B 1 107 ? 9.992 8.844 -0.054 1 96.06 107 ALA B C 1
ATOM 1739 O O . ALA B 1 107 ? 10.469 9.82 -0.636 1 96.06 107 ALA B O 1
ATOM 1740 N N . THR B 1 108 ? 9.758 7.656 -0.632 1 93.38 108 THR B N 1
ATOM 1741 C CA . THR B 1 108 ? 10.016 7.492 -2.057 1 93.38 108 THR B CA 1
ATOM 1742 C C . THR B 1 108 ? 8.773 6.98 -2.781 1 93.38 108 THR B C 1
ATOM 1744 O O . THR B 1 108 ? 8.703 7.027 -4.012 1 93.38 108 THR B O 1
ATOM 1747 N N . TYR B 1 109 ? 7.793 6.547 -2.023 1 93.81 109 TYR B N 1
ATOM 1748 C CA . TYR B 1 109 ? 6.586 5.988 -2.623 1 93.81 109 TYR B CA 1
ATOM 1749 C C . TYR B 1 109 ? 5.355 6.324 -1.79 1 93.81 109 TYR B C 1
ATOM 1751 O O . TYR B 1 109 ? 5.402 6.293 -0.558 1 93.81 109 TYR B O 1
ATOM 1759 N N . VAL B 1 110 ? 4.293 6.66 -2.578 1 95.81 110 VAL B N 1
ATOM 1760 C CA . VAL B 1 110 ? 3.012 6.992 -1.966 1 95.81 110 VAL B CA 1
ATOM 1761 C C . VAL B 1 110 ? 1.9 6.176 -2.621 1 95.81 110 VAL B C 1
ATOM 1763 O O . VAL B 1 110 ? 1.853 6.051 -3.846 1 95.81 110 VAL B O 1
ATOM 1766 N N . ASP B 1 111 ? 1.123 5.574 -1.763 1 93.5 111 ASP B N 1
ATOM 1767 C CA . ASP B 1 111 ? -0.111 4.945 -2.223 1 93.5 111 ASP B CA 1
ATOM 1768 C C . ASP B 1 111 ? -1.328 5.555 -1.53 1 93.5 111 ASP B C 1
ATOM 1770 O O . ASP B 1 111 ? -1.255 5.949 -0.365 1 93.5 111 ASP B O 1
ATOM 1774 N N . ALA B 1 112 ? -2.438 5.664 -2.336 1 94.94 112 ALA B N 1
ATOM 1775 C CA . ALA B 1 112 ? -3.693 6.168 -1.788 1 94.94 112 ALA B CA 1
ATOM 1776 C C . ALA B 1 112 ? -4.871 5.309 -2.24 1 94.94 112 ALA B C 1
ATOM 1778 O O . ALA B 1 112 ? -4.93 4.883 -3.396 1 94.94 112 ALA B O 1
ATOM 1779 N N . ARG B 1 113 ? -5.785 5.082 -1.268 1 94.25 113 ARG B N 1
ATOM 1780 C CA . ARG B 1 113 ? -7.012 4.359 -1.594 1 94.25 113 ARG B CA 1
ATOM 1781 C C . ARG B 1 113 ? -8.172 4.836 -0.731 1 94.25 113 ARG B C 1
ATOM 1783 O O . ARG B 1 113 ? -7.965 5.461 0.31 1 94.25 113 ARG B O 1
ATOM 1790 N N . ARG B 1 114 ? -9.391 4.559 -1.205 1 94.06 114 ARG B N 1
ATOM 1791 C CA . ARG B 1 114 ? -10.562 4.832 -0.378 1 94.06 114 ARG B CA 1
ATOM 1792 C C . ARG B 1 114 ? -10.703 3.795 0.732 1 94.06 114 ARG B C 1
ATOM 1794 O O . ARG B 1 114 ? -10.141 2.701 0.643 1 94.06 114 ARG B O 1
ATOM 1801 N N . GLY B 1 115 ? -11.5 4.117 1.709 1 91.69 115 GLY B N 1
ATOM 1802 C CA . GLY B 1 115 ? -11.75 3.211 2.818 1 91.69 115 GLY B CA 1
ATOM 1803 C C . GLY B 1 115 ? -12.414 1.918 2.396 1 91.69 115 GLY B C 1
ATOM 1804 O O . GLY B 1 115 ? -12.391 0.93 3.133 1 91.69 115 GLY B O 1
ATOM 1805 N N . ASP B 1 116 ? -13.016 1.944 1.194 1 86.88 116 ASP B N 1
ATOM 1806 C CA . ASP B 1 116 ? -13.648 0.726 0.704 1 86.88 116 ASP B CA 1
ATOM 1807 C C . ASP B 1 116 ? -12.773 0.028 -0.335 1 86.88 116 ASP B C 1
ATOM 1809 O O . ASP B 1 116 ? -13.25 -0.841 -1.07 1 86.88 116 ASP B O 1
ATOM 1813 N N . GLY B 1 117 ? -11.633 0.456 -0.455 1 89.69 117 GLY B N 1
ATOM 1814 C CA . GLY B 1 117 ? -10.656 -0.222 -1.293 1 89.69 117 GLY B CA 1
ATOM 1815 C C . GLY B 1 117 ? -10.734 0.183 -2.752 1 89.69 117 GLY B C 1
ATOM 1816 O O . GLY B 1 117 ? -10.344 -0.58 -3.637 1 89.69 117 GLY B O 1
ATOM 1817 N N . ARG B 1 118 ? -11.328 1.386 -2.994 1 88.12 118 ARG B N 1
ATOM 1818 C CA . ARG B 1 118 ? -11.367 1.909 -4.355 1 88.12 118 ARG B CA 1
ATOM 1819 C C . ARG B 1 118 ? -10.25 2.928 -4.582 1 88.12 118 ARG B C 1
ATOM 1821 O O . ARG B 1 118 ? -9.68 3.447 -3.621 1 88.12 118 ARG B O 1
ATOM 1828 N N . ASP B 1 119 ? -9.992 3.215 -5.895 1 87.56 119 ASP B N 1
ATOM 1829 C CA . ASP B 1 119 ? -8.883 4.098 -6.246 1 87.56 119 ASP B CA 1
ATOM 1830 C C . ASP B 1 119 ? -9.195 5.547 -5.871 1 87.56 119 ASP B C 1
ATOM 1832 O O . ASP B 1 119 ? -10.344 5.988 -5.98 1 87.56 119 ASP B O 1
ATOM 1836 N N . VAL B 1 120 ? -8.18 6.23 -5.402 1 91.88 120 VAL B N 1
ATOM 1837 C CA . VAL B 1 120 ? -8.188 7.676 -5.18 1 91.88 120 VAL B CA 1
ATOM 1838 C C . VAL B 1 120 ? -6.922 8.297 -5.762 1 91.88 120 VAL B C 1
ATOM 1840 O O . VAL B 1 120 ? -5.867 7.656 -5.797 1 91.88 120 VAL B O 1
ATOM 1843 N N . ASP B 1 121 ? -7.121 9.492 -6.246 1 89.88 121 ASP B N 1
ATOM 1844 C CA . ASP B 1 121 ? -5.938 10.227 -6.684 1 89.88 121 ASP B CA 1
ATOM 1845 C C . ASP B 1 121 ? -5.008 10.523 -5.512 1 89.88 121 ASP B C 1
ATOM 1847 O O . ASP B 1 121 ? -5.43 11.102 -4.508 1 89.88 121 ASP B O 1
ATOM 1851 N N . ARG B 1 122 ? -3.721 10.219 -5.645 1 93.62 122 ARG B N 1
ATOM 1852 C CA . ARG B 1 122 ? -2.742 10.383 -4.574 1 93.62 122 ARG B CA 1
ATOM 1853 C C . ARG B 1 122 ? -2.646 11.844 -4.145 1 93.62 122 ARG B C 1
ATOM 1855 O O . ARG B 1 122 ? -2.645 12.141 -2.947 1 93.62 122 ARG B O 1
ATOM 1862 N N . ALA B 1 123 ? -2.605 12.742 -5.125 1 92.62 123 ALA B N 1
ATOM 1863 C CA . ALA B 1 123 ? -2.461 14.156 -4.809 1 92.62 123 ALA B CA 1
ATOM 1864 C C . ALA B 1 123 ? -3.689 14.68 -4.07 1 92.62 123 ALA B C 1
ATOM 1866 O O . ALA B 1 123 ? -3.568 15.492 -3.148 1 92.62 123 ALA B O 1
ATOM 1867 N N . ALA B 1 124 ? -4.809 14.25 -4.473 1 92.75 124 ALA B N 1
ATOM 1868 C CA . ALA B 1 124 ? -6.043 14.664 -3.816 1 92.75 124 ALA B CA 1
ATOM 1869 C C . ALA B 1 124 ? -6.09 14.18 -2.371 1 92.75 124 ALA B C 1
ATOM 1871 O O . ALA B 1 124 ? -6.523 14.906 -1.476 1 92.75 124 ALA B O 1
ATOM 1872 N N . CYS B 1 125 ? -5.656 12.984 -2.188 1 94.12 125 CYS B N 1
ATOM 1873 C CA . CYS B 1 125 ? -5.621 12.43 -0.838 1 94.12 125 CYS B CA 1
ATOM 1874 C C . CYS B 1 125 ? -4.656 13.203 0.048 1 94.12 125 CYS B C 1
ATOM 1876 O O . CYS B 1 125 ? -4.988 13.547 1.186 1 94.12 125 CYS B O 1
ATOM 1878 N N . VAL B 1 126 ? -3.502 13.539 -0.502 1 95.69 126 VAL B N 1
ATOM 1879 C CA . VAL B 1 126 ? -2.502 14.312 0.222 1 95.69 126 VAL B CA 1
ATOM 1880 C C . VAL B 1 126 ? -3.098 15.656 0.648 1 95.69 126 VAL B C 1
ATOM 1882 O O . VAL B 1 126 ? -2.979 16.047 1.809 1 95.69 126 VAL B O 1
ATOM 1885 N N . ALA B 1 127 ? -3.723 16.234 -0.209 1 94 127 ALA B N 1
ATOM 1886 C CA . ALA B 1 127 ? -4.324 17.531 0.077 1 94 127 ALA B CA 1
ATOM 1887 C C . ALA B 1 127 ? -5.398 17.422 1.155 1 94 127 ALA B C 1
ATOM 1889 O O . ALA B 1 127 ? -5.488 18.266 2.045 1 94 127 ALA B O 1
ATOM 1890 N N . ALA B 1 128 ? -6.16 16.406 1.123 1 95.06 128 ALA B N 1
ATOM 1891 C CA . ALA B 1 128 ? -7.277 16.219 2.045 1 95.06 128 ALA B CA 1
ATOM 1892 C C . ALA B 1 128 ? -6.785 15.953 3.463 1 95.06 128 ALA B C 1
ATOM 1894 O O . ALA B 1 128 ? -7.469 16.281 4.438 1 95.06 128 ALA B O 1
ATOM 1895 N N . LEU B 1 129 ? -5.547 15.398 3.588 1 96.06 129 LEU B N 1
ATOM 1896 C CA . LEU B 1 129 ? -5.074 14.945 4.891 1 96.06 129 LEU B CA 1
ATOM 1897 C C . LEU B 1 129 ? -4.168 15.984 5.535 1 96.06 129 LEU B C 1
ATOM 1899 O O . LEU B 1 129 ? -3.857 15.891 6.723 1 96.06 129 LEU B O 1
ATOM 1903 N N . ARG B 1 130 ? -3.754 16.875 4.762 1 94.31 130 ARG B N 1
ATOM 1904 C CA . ARG B 1 130 ? -2.877 17.875 5.355 1 94.31 130 ARG B CA 1
ATOM 1905 C C . ARG B 1 130 ? -3.553 18.562 6.539 1 94.31 130 ARG B C 1
ATOM 1907 O O . ARG B 1 130 ? -4.762 18.812 6.516 1 94.31 130 ARG B O 1
ATOM 1914 N N . LYS B 1 131 ? -2.684 18.734 7.562 1 81.88 131 LYS B N 1
ATOM 1915 C CA . LYS B 1 131 ? -3.184 19.453 8.727 1 81.88 131 LYS B CA 1
ATOM 1916 C C . LYS B 1 131 ? -3.795 20.797 8.328 1 81.88 131 LYS B C 1
ATOM 1918 O O . LYS B 1 131 ? -3.197 21.547 7.559 1 81.88 131 LYS B O 1
ATOM 1923 N N . GLY B 1 132 ? -4.836 20.922 8.961 1 68.75 132 GLY B N 1
ATOM 1924 C CA . GLY B 1 132 ? -5.531 22.172 8.695 1 68.75 132 GLY B CA 1
ATOM 1925 C C . GLY B 1 132 ? -6.426 22.109 7.469 1 68.75 132 GLY B C 1
ATOM 1926 O O . GLY B 1 132 ? -6.953 23.141 7.027 1 68.75 132 GLY B O 1
ATOM 1927 N N . SER B 1 133 ? -6.461 20.812 6.895 1 54.69 133 SER B N 1
ATOM 1928 C CA . SER B 1 133 ? -7.398 20.672 5.785 1 54.69 133 SER B CA 1
ATOM 1929 C C . SER B 1 133 ? -8.82 20.453 6.285 1 54.69 133 SER B C 1
ATOM 1931 O O . SER B 1 133 ? -9.031 20 7.414 1 54.69 133 SER B O 1
#

Sequence (266 aa):
MLALTLASCGGGGAMPAGKTTAIRSAPPPARTSVPRPAPVTRPYAQVQMAPGLEGVIGADALQLGRVFGPPRLDVIEDDARKLQWSGTACILDVYLYPQPGSSRPTATYVDARRGDGRDVDRAACVAALRKGSMLALTLASCGGGGAMPAGKTTAIRSAPPPARTSVPRPAPVTRPYAQVQMAPGLEGVIGADALQLGRVFGPPRLDVIEDDARKLQWSGTACILDVYLYPQPGSSRPTATYVDARRGDGRDVDRAACVAALRKGS

Foldseek 3Di:
DDDDPPDPPVCPDDDDDPPPPPPPPDPDPDPPPPPDPDPPPPPPLPLCPDPLCPQAFFAFPVSVCQFQNQFPDWDDDPQWTWGWHDDQFKIKIFIFGDDPPDPTTGTRDIAMAGPVGHHDDRNVVSVVRTPPD/DDDDPPDPPPPPDDPDDDPPPPPPPDPPPDPPPPPDPDPPPPPDLQQPPDPLCPQAFFAFPVSVCQFQNQFPDWDDDPQWTWGWHDDQFKIKIFIFGDDPPDPTTGTRDIAMAGPVGHHDDRNVVSVVRTPPD

Organism: Novosphingobium aromaticivorans (strain ATCC 700278 / DSM 12444 / CCUG 56034 / CIP 105152 / NBRC 16084 / F199) (NCBI:txid279238)

Radius of gyration: 48.43 Å; Cα contacts (8 Å, |Δi|>4): 395; chains: 2; bounding box: 245×86×50 Å